Protein AF-0000000080770349 (afdb_homodimer)

Secondary structure (DSSP, 8-state):
-HHHHHHHHHHHHHHHHHHHHHHHHHHHTTTHHHHHHHHHHHHTTGGGTTSHHHHHHHHHHHHHHHHHHHHHHHHHTTTSHHHHHHHHHHHHHHHHHHHHHHHHHHTT-PPP--/-HHHHHHHHHHHHHHHHHHHHHHHHHHTTTTHHHHHHHHHHHHTTGGGTTSHHHHHHHHHHHHHHHHHHHHHHHHHTTTSHHHHHHHHHHHHHHHHHHHHHHHHHHTT-PPP--

Sequence (228 aa):
MELELHDENERKLNNLTLAVYILQAVSLLVGVTALVGVIINYVKRDDVRGTLYESHFEWQIRTFWLALLGYVVGFATIWLVVGAFVLFAVWVWYIYRVVKGFLYFNDRKPMPARMELELHDENERKLNNLTLAVYILQAVSLLVGVTALVGVIINYVKRDDVRGTLYESHFEWQIRTFWLALLGYVVGFATIWLVVGAFVLFAVWVWYIYRVVKGFLYFNDRKPMPAR

Nearest PDB structures (foldseek):
  8buy-assembly1_B  TM=4.396E-01  e=7.615E+00  Homo sapiens
  8buy-assembly1_B  TM=4.301E-01  e=6.951E+00  Homo sapiens

Radius of gyration: 21.9 Å; Cα contacts (8 Å, |Δi|>4): 221; chains: 2; bounding box: 53×67×42 Å

Structure (mmCIF, N/CA/C/O backbone):
data_AF-0000000080770349-model_v1
#
loop_
_entity.id
_entity.type
_entity.pdbx_description
1 polymer 'Transmembrane protein'
#
loop_
_atom_site.group_PDB
_atom_site.id
_atom_site.type_symbol
_atom_site.label_atom_id
_atom_site.label_alt_id
_atom_site.label_comp_id
_atom_site.label_asym_id
_atom_site.label_entity_id
_atom_site.label_seq_id
_atom_site.pdbx_PDB_ins_code
_atom_site.Cartn_x
_atom_site.Cartn_y
_atom_site.Cartn_z
_atom_site.occupancy
_atom_site.B_iso_or_equiv
_atom_site.auth_seq_id
_atom_site.auth_comp_id
_atom_site.auth_asym_id
_atom_site.auth_atom_id
_atom_site.pdbx_PDB_model_num
ATOM 1 N N . MET A 1 1 ? -29.391 30.219 9.523 1 76.88 1 MET A N 1
ATOM 2 C CA . MET A 1 1 ? -28.734 29.938 8.25 1 76.88 1 MET A CA 1
ATOM 3 C C . MET A 1 1 ? -27.219 29.938 8.414 1 76.88 1 MET A C 1
ATOM 5 O O . MET A 1 1 ? -26.531 29.031 7.941 1 76.88 1 MET A O 1
ATOM 9 N N . GLU A 1 2 ? -26.625 30.812 9.078 1 82.31 2 GLU A N 1
ATOM 10 C CA . GLU A 1 2 ? -25.188 30.891 9.344 1 82.31 2 GLU A CA 1
ATOM 11 C C . GLU A 1 2 ? -24.719 29.703 10.18 1 82.31 2 GLU A C 1
ATOM 13 O O . GLU A 1 2 ? -23.656 29.141 9.922 1 82.31 2 GLU A O 1
ATOM 18 N N . LEU A 1 3 ? -25.5 29.328 11.141 1 83 3 LEU A N 1
ATOM 19 C CA . LEU A 1 3 ? -25.172 28.203 12.008 1 83 3 LEU A CA 1
ATOM 20 C C . LEU A 1 3 ? -25.125 26.906 11.211 1 83 3 LEU A C 1
ATOM 22 O O . LEU A 1 3 ? -24.266 26.062 11.445 1 83 3 LEU A O 1
ATOM 26 N N . GLU A 1 4 ? -26.062 26.734 10.297 1 83.56 4 GLU A N 1
ATOM 27 C CA . GLU A 1 4 ? -26.109 25.531 9.461 1 83.56 4 GLU A CA 1
ATOM 28 C C . GLU A 1 4 ? -24.891 25.453 8.539 1 83.56 4 GLU A C 1
ATOM 30 O O . GLU A 1 4 ? -24.344 24.375 8.32 1 83.56 4 GLU A O 1
ATOM 35 N N . LEU A 1 5 ? -24.562 26.594 8.008 1 83.06 5 LEU A N 1
ATOM 36 C CA . LEU A 1 5 ? -23.391 26.656 7.129 1 83.06 5 LEU A CA 1
ATOM 37 C C . LEU A 1 5 ? -22.125 26.312 7.898 1 83.06 5 LEU A C 1
ATOM 39 O O . LEU A 1 5 ? -21.234 25.641 7.371 1 83.06 5 LEU A O 1
ATOM 43 N N . HIS A 1 6 ? -22.109 26.812 9.133 1 84.25 6 HIS A N 1
ATOM 44 C CA . HIS A 1 6 ? -20.938 26.531 9.961 1 84.25 6 HIS A CA 1
ATOM 45 C C . HIS A 1 6 ? -20.844 25.047 10.281 1 84.25 6 HIS A C 1
ATOM 47 O O . HIS A 1 6 ? -19.75 24.469 10.227 1 84.25 6 HIS A O 1
ATOM 53 N N . ASP A 1 7 ? -21.953 24.438 10.516 1 87.25 7 ASP A N 1
ATOM 54 C CA . ASP A 1 7 ? -21.984 23 10.836 1 87.25 7 ASP A CA 1
ATOM 55 C C . ASP A 1 7 ? -21.609 22.156 9.625 1 87.25 7 ASP A C 1
ATOM 57 O O . ASP A 1 7 ? -20.891 21.156 9.758 1 87.25 7 ASP A O 1
ATOM 61 N N . GLU A 1 8 ? -22 22.5 8.484 1 86.69 8 GLU A N 1
ATOM 62 C CA . GLU A 1 8 ? -21.656 21.766 7.262 1 86.69 8 GLU A CA 1
ATOM 63 C C . GLU A 1 8 ? -20.172 21.859 6.953 1 86.69 8 GLU A C 1
ATOM 65 O O . GLU A 1 8 ? -19.562 20.875 6.523 1 86.69 8 GLU A O 1
ATOM 70 N N . ASN A 1 9 ? -19.672 23.078 7.121 1 88.56 9 ASN A N 1
ATOM 71 C CA . ASN A 1 9 ? -18.234 23.266 6.891 1 88.56 9 ASN A CA 1
ATOM 72 C C . ASN A 1 9 ? -17.406 22.422 7.848 1 88.56 9 ASN A C 1
ATOM 74 O O . ASN A 1 9 ? -16.406 21.828 7.449 1 88.56 9 ASN A O 1
ATOM 78 N N . GLU A 1 10 ? -17.812 22.453 9.094 1 89.12 10 GLU A N 1
ATOM 79 C CA . GLU A 1 10 ? -17.094 21.656 10.086 1 89.12 10 GLU A CA 1
ATOM 80 C C . GLU A 1 10 ? -17.141 20.172 9.727 1 89.12 10 GLU A C 1
ATOM 82 O O . GLU A 1 10 ? -16.141 19.469 9.891 1 89.12 10 GLU A O 1
ATOM 87 N N . ARG A 1 11 ? -18.203 19.703 9.281 1 89.88 11 ARG A N 1
ATOM 88 C CA . ARG A 1 11 ? -18.328 18.297 8.875 1 89.88 11 ARG A CA 1
ATOM 89 C C . ARG A 1 11 ? -17.422 17.984 7.703 1 89.88 11 ARG A C 1
ATOM 91 O O . ARG A 1 11 ? -16.797 16.922 7.664 1 89.88 11 ARG A O 1
ATOM 98 N N . LYS A 1 12 ? -17.344 18.828 6.863 1 90.75 12 LYS A N 1
ATOM 99 C CA . LYS A 1 12 ? -16.484 18.656 5.688 1 90.75 12 LYS A CA 1
ATOM 100 C C . LYS A 1 12 ? -15.023 18.578 6.086 1 90.75 12 LYS A C 1
ATOM 102 O O . LYS A 1 12 ? -14.289 17.719 5.598 1 90.75 12 LYS A O 1
ATOM 107 N N . LEU A 1 13 ? -14.656 19.469 6.926 1 92.5 13 LEU A N 1
ATOM 108 C CA . LEU A 1 13 ? -13.266 19.484 7.371 1 92.5 13 LEU A CA 1
ATOM 109 C C . LEU A 1 13 ? -12.945 18.234 8.18 1 92.5 13 LEU A C 1
ATOM 111 O O . LEU A 1 13 ? -11.844 17.688 8.07 1 92.5 13 LEU A O 1
ATOM 115 N N . ASN A 1 14 ? -13.93 17.812 8.969 1 93.75 14 ASN A N 1
ATOM 116 C CA . ASN A 1 14 ? -13.789 16.562 9.703 1 93.75 14 ASN A CA 1
ATOM 117 C C . ASN A 1 14 ? -13.594 15.367 8.766 1 93.75 14 ASN A C 1
ATOM 119 O O . ASN A 1 14 ? -12.695 14.555 8.969 1 93.75 14 ASN A O 1
ATOM 123 N N . ASN A 1 15 ? -14.367 15.305 7.762 1 90.56 15 ASN A N 1
ATOM 124 C CA . ASN A 1 15 ? -14.312 14.203 6.809 1 90.56 15 ASN A CA 1
ATOM 125 C C . ASN A 1 15 ? -12.992 14.203 6.031 1 90.56 15 ASN A C 1
ATOM 127 O O . ASN A 1 15 ? -12.438 13.141 5.746 1 90.56 15 ASN A O 1
ATOM 131 N N . LEU A 1 16 ? -12.508 15.375 5.703 1 91.56 16 LEU A N 1
ATOM 132 C CA . LEU A 1 16 ? -11.242 15.477 4.988 1 91.56 16 LEU A CA 1
ATOM 133 C C . LEU A 1 16 ? -10.086 14.992 5.855 1 91.56 16 LEU A C 1
ATOM 135 O O . LEU A 1 16 ? -9.227 14.234 5.391 1 91.56 16 LEU A O 1
ATOM 139 N N . THR A 1 17 ? -10.07 15.406 7.055 1 94.81 17 THR A N 1
ATOM 140 C CA . THR A 1 17 ? -9.008 15.023 7.977 1 94.81 17 THR A CA 1
ATOM 141 C C . THR A 1 17 ? -9.016 13.516 8.211 1 94.81 17 THR A C 1
ATOM 143 O O . THR A 1 17 ? -7.969 12.867 8.164 1 94.81 17 THR A O 1
ATOM 146 N N . LEU A 1 18 ? -10.203 12.961 8.406 1 93.75 18 LEU A N 1
ATOM 147 C CA . LEU A 1 18 ? -10.359 11.516 8.578 1 93.75 18 LEU A CA 1
ATOM 148 C C . LEU A 1 18 ? -9.891 10.766 7.328 1 93.75 18 LEU A C 1
ATOM 150 O O . LEU A 1 18 ? -9.195 9.758 7.43 1 93.75 18 LEU A O 1
ATOM 154 N N . ALA A 1 19 ? -10.344 11.258 6.203 1 93 19 ALA A N 1
ATOM 155 C CA . ALA A 1 19 ? -9.969 10.617 4.941 1 93 19 ALA A CA 1
ATOM 156 C C . ALA A 1 19 ? -8.453 10.516 4.809 1 93 19 ALA A C 1
ATOM 158 O O . ALA A 1 19 ? -7.926 9.477 4.398 1 93 19 ALA A O 1
ATOM 159 N N . VAL A 1 20 ? -7.758 11.57 5.176 1 94.5 20 VAL A N 1
ATOM 160 C CA . VAL A 1 20 ? -6.301 11.57 5.059 1 94.5 20 VAL A CA 1
ATOM 161 C C . VAL A 1 20 ? -5.699 10.555 6.023 1 94.5 20 VAL A C 1
ATOM 163 O O . VAL A 1 20 ? -4.777 9.82 5.668 1 94.5 20 VAL A O 1
ATOM 166 N N . TYR A 1 21 ? -6.203 10.477 7.238 1 95.06 21 TYR A N 1
ATOM 167 C CA . TYR A 1 21 ? -5.715 9.469 8.172 1 95.06 21 TYR A CA 1
ATOM 168 C C . TYR A 1 21 ? -5.949 8.062 7.633 1 95.06 21 TYR A C 1
ATOM 170 O O . TYR A 1 21 ? -5.094 7.188 7.777 1 95.06 21 TYR A O 1
ATOM 178 N N . ILE A 1 22 ? -7.07 7.793 7.039 1 90.5 22 ILE A N 1
ATOM 179 C CA . ILE A 1 22 ? -7.379 6.492 6.457 1 90.5 22 ILE A CA 1
ATOM 180 C C . ILE A 1 22 ? -6.414 6.195 5.312 1 90.5 22 ILE A C 1
ATOM 182 O O . ILE A 1 22 ? -5.863 5.094 5.227 1 90.5 22 ILE A O 1
ATOM 186 N N . LEU A 1 23 ? -6.27 7.184 4.434 1 88.75 23 LEU A N 1
ATOM 187 C CA . LEU A 1 23 ? -5.34 7.023 3.322 1 88.75 23 LEU A CA 1
ATOM 188 C C . LEU A 1 23 ? -3.939 6.703 3.828 1 88.75 23 LEU A C 1
ATOM 190 O O . LEU A 1 23 ? -3.248 5.855 3.258 1 88.75 23 LEU A O 1
ATOM 194 N N . GLN A 1 24 ? -3.451 7.348 4.844 1 92.44 24 GLN A N 1
ATOM 195 C CA . GLN A 1 24 ? -2.148 7.082 5.445 1 92.44 24 GLN A CA 1
ATOM 196 C C . GLN A 1 24 ? -2.107 5.695 6.086 1 92.44 24 GLN A C 1
ATOM 198 O O . GLN A 1 24 ? -1.109 4.98 5.969 1 92.44 24 GLN A O 1
ATOM 203 N N . ALA A 1 25 ? -3.15 5.281 6.758 1 87.12 25 ALA A N 1
ATOM 204 C CA . ALA A 1 25 ? -3.23 3.957 7.375 1 87.12 25 ALA A CA 1
ATOM 205 C C . ALA A 1 25 ? -3.182 2.857 6.32 1 87.12 25 ALA A C 1
ATOM 207 O O . ALA A 1 25 ? -2.475 1.86 6.484 1 87.12 25 ALA A O 1
ATOM 208 N N . VAL A 1 26 ? -3.922 3.049 5.297 1 84.44 26 VAL A N 1
ATOM 209 C CA . VAL A 1 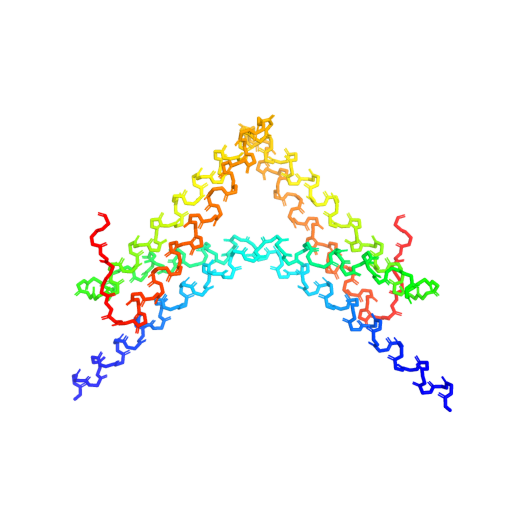26 ? -3.957 2.092 4.195 1 84.44 26 VAL A CA 1
ATOM 210 C C . VAL A 1 26 ? -2.562 1.956 3.586 1 84.44 26 VAL A C 1
ATOM 212 O O . VAL A 1 26 ? -2.16 0.863 3.182 1 84.44 26 VAL A O 1
ATOM 215 N N . SER A 1 27 ? -1.807 3.033 3.484 1 84.56 27 SER A N 1
ATOM 216 C CA . SER A 1 27 ? -0.467 3.025 2.904 1 84.56 27 SER A CA 1
ATOM 217 C C . SER A 1 27 ? 0.473 2.125 3.697 1 84.56 27 SER A C 1
ATOM 219 O O . SER A 1 27 ? 1.492 1.67 3.176 1 84.56 27 SER A O 1
ATOM 221 N N . LEU A 1 28 ? 0.17 1.844 5.027 1 78.62 28 LEU A N 1
ATOM 222 C CA . LEU A 1 28 ? 0.958 0.971 5.891 1 78.62 28 LEU A CA 1
ATOM 223 C C . LEU A 1 28 ? 0.832 -0.484 5.453 1 78.62 28 LEU A C 1
ATOM 225 O O . LEU A 1 28 ? 1.733 -1.29 5.695 1 78.62 28 LEU A O 1
ATOM 229 N N . LEU A 1 29 ? -0.24 -0.839 4.926 1 72.62 29 LEU A N 1
ATOM 230 C CA . LEU A 1 29 ? -0.521 -2.213 4.527 1 72.62 29 LEU A CA 1
ATOM 231 C C . LEU A 1 29 ? 0.218 -2.568 3.242 1 72.62 29 LEU A C 1
ATOM 233 O O . LEU A 1 29 ? 0.328 -3.746 2.889 1 72.62 29 LEU A O 1
ATOM 237 N N . VAL A 1 30 ? 0.863 -1.562 2.744 1 59.06 30 VAL A N 1
ATOM 238 C CA . VAL A 1 30 ? 1.502 -1.712 1.441 1 59.06 30 VAL A CA 1
ATOM 239 C C . VAL A 1 30 ? 2.656 -2.707 1.542 1 59.06 30 VAL A C 1
ATOM 241 O O . VAL A 1 30 ? 3.482 -2.619 2.453 1 59.06 30 VAL A O 1
ATOM 244 N N . GLY A 1 31 ? 2.836 -3.523 0.828 1 69.69 31 GLY A N 1
ATOM 245 C CA . GLY A 1 31 ? 3.762 -4.645 0.78 1 69.69 31 GLY A CA 1
ATOM 246 C C . GLY A 1 31 ? 3.279 -5.852 1.561 1 69.69 31 GLY A C 1
ATOM 247 O O . GLY A 1 31 ? 3.492 -6.992 1.144 1 69.69 31 GLY A O 1
ATOM 248 N N . VAL A 1 32 ? 2.537 -5.426 2.496 1 76.06 32 VAL A N 1
ATOM 249 C CA . VAL A 1 32 ? 2.074 -6.5 3.365 1 76.06 32 VAL A CA 1
ATOM 250 C C . VAL A 1 32 ? 1.037 -7.348 2.631 1 76.06 32 VAL A C 1
ATOM 252 O O . VAL A 1 32 ? 1.044 -8.578 2.734 1 76.06 32 VAL A O 1
ATOM 255 N N . THR A 1 33 ? 0.272 -6.641 1.838 1 85.06 33 THR A N 1
ATOM 256 C CA . THR A 1 33 ? -0.773 -7.387 1.145 1 85.06 33 THR A CA 1
ATOM 257 C C . THR A 1 33 ? -0.167 -8.359 0.139 1 85.06 33 THR A C 1
ATOM 259 O O . THR A 1 33 ? -0.629 -9.5 0.012 1 85.06 33 THR A O 1
ATOM 262 N N . ALA A 1 34 ? 0.779 -7.91 -0.58 1 87.62 34 ALA A N 1
ATOM 263 C CA . ALA A 1 34 ? 1.448 -8.805 -1.521 1 87.62 34 ALA A CA 1
ATOM 264 C C . ALA A 1 34 ? 2.113 -9.969 -0.791 1 87.62 34 ALA A C 1
ATOM 266 O O . ALA A 1 34 ? 2.141 -11.094 -1.299 1 87.62 34 ALA A O 1
ATOM 267 N N . LEU A 1 35 ? 2.646 -9.734 0.313 1 88.12 35 LEU A N 1
ATOM 268 C CA . LEU A 1 35 ? 3.25 -10.773 1.134 1 88.12 35 LEU A CA 1
ATOM 269 C C . LEU A 1 35 ? 2.205 -11.797 1.564 1 88.12 35 LEU A C 1
ATOM 271 O O . LEU A 1 35 ? 2.439 -13.008 1.473 1 88.12 35 LEU A O 1
ATOM 275 N N . VAL A 1 36 ? 1.119 -11.32 2.012 1 89 36 VAL A N 1
ATOM 276 C CA . VAL A 1 36 ? 0.028 -12.211 2.395 1 89 36 VAL A CA 1
ATOM 277 C C . VAL A 1 36 ? -0.389 -13.062 1.196 1 89 36 VAL A C 1
ATOM 279 O O . VAL A 1 36 ? -0.59 -14.266 1.325 1 89 36 VAL A O 1
ATOM 282 N N . GLY A 1 37 ? -0.5 -12.414 0.047 1 93 37 GLY A N 1
ATOM 283 C CA . GLY A 1 37 ? -0.851 -13.133 -1.169 1 93 37 GLY A CA 1
ATOM 284 C C . GLY A 1 37 ? 0.098 -14.273 -1.484 1 93 37 GLY A C 1
ATOM 285 O O . GLY A 1 37 ? -0.337 -15.398 -1.708 1 93 37 GLY A O 1
ATOM 286 N N . VAL A 1 38 ? 1.359 -14 -1.407 1 95.06 38 VAL A N 1
ATOM 287 C CA . VAL A 1 38 ? 2.328 -15.023 -1.768 1 95.06 38 VAL A CA 1
ATOM 288 C C . VAL A 1 38 ? 2.342 -16.125 -0.701 1 95.06 38 VAL A C 1
ATOM 290 O O . VAL A 1 38 ? 2.578 -17.297 -1.007 1 95.06 38 VAL A O 1
ATOM 293 N N . ILE A 1 39 ? 2.111 -15.828 0.509 1 94.19 39 ILE A N 1
ATOM 294 C CA . ILE A 1 39 ? 1.993 -16.828 1.567 1 94.19 39 ILE A CA 1
ATOM 295 C C . ILE A 1 39 ? 0.831 -17.766 1.261 1 94.19 39 ILE A C 1
ATOM 297 O O . ILE A 1 39 ? 0.962 -18.984 1.387 1 94.19 39 ILE A O 1
ATOM 301 N N . ILE A 1 40 ? -0.267 -17.219 0.846 1 93.94 40 ILE A N 1
ATOM 302 C CA . ILE A 1 40 ? -1.417 -18.031 0.457 1 93.94 40 ILE A CA 1
ATOM 303 C C . ILE A 1 40 ? -1.024 -18.969 -0.678 1 93.94 40 ILE A C 1
ATOM 305 O O . ILE A 1 40 ? -1.364 -20.156 -0.655 1 93.94 40 ILE A O 1
ATOM 309 N N . ASN A 1 41 ? -0.308 -18.375 -1.646 1 97.62 41 ASN A N 1
ATOM 310 C CA . ASN A 1 41 ? 0.146 -19.219 -2.754 1 97.62 41 ASN A CA 1
ATOM 311 C C . ASN A 1 41 ? 0.931 -20.422 -2.26 1 97.62 41 ASN A C 1
ATOM 313 O O . ASN A 1 41 ? 0.7 -21.547 -2.713 1 97.62 41 ASN A O 1
ATOM 317 N N . TYR A 1 42 ? 1.82 -20.219 -1.357 1 96.88 42 TYR A N 1
ATOM 318 C CA . TYR A 1 42 ? 2.678 -21.297 -0.889 1 96.88 42 TYR A CA 1
ATOM 319 C C . TYR A 1 42 ? 1.894 -22.281 -0.026 1 96.88 42 TYR A C 1
ATOM 321 O O . TYR A 1 42 ? 2.051 -23.5 -0.158 1 96.88 42 TYR A O 1
ATOM 329 N N . VAL A 1 43 ? 1.073 -21.844 0.823 1 95.5 43 VAL A N 1
ATOM 330 C CA . VAL A 1 43 ? 0.326 -22.672 1.763 1 95.5 43 VAL A CA 1
ATOM 331 C C . VAL A 1 43 ? -0.66 -23.562 1.002 1 95.5 43 VAL A C 1
ATOM 333 O O . VAL A 1 43 ? -0.867 -24.719 1.361 1 95.5 43 VAL A O 1
ATOM 336 N N . LYS A 1 44 ? -1.227 -23.031 -0.043 1 96.25 44 LYS A N 1
ATOM 337 C CA . LYS A 1 44 ? -2.279 -23.75 -0.754 1 96.25 44 LYS A CA 1
ATOM 338 C C . LYS A 1 44 ? -1.765 -24.312 -2.074 1 96.25 44 LYS A C 1
ATOM 340 O O . LYS A 1 44 ? -2.553 -24.688 -2.945 1 96.25 44 LYS A O 1
ATOM 345 N N . ARG A 1 45 ? -0.498 -24.375 -2.252 1 96.31 45 ARG A N 1
ATOM 346 C CA . ARG A 1 45 ? 0.122 -24.781 -3.508 1 96.31 45 ARG A CA 1
ATOM 347 C C . ARG A 1 45 ? -0.295 -26.203 -3.891 1 96.31 45 ARG A C 1
ATOM 349 O O . ARG A 1 45 ? -0.549 -26.484 -5.066 1 96.31 45 ARG A O 1
ATOM 356 N N . ASP A 1 46 ? -0.419 -27.062 -2.973 1 96.31 46 ASP A N 1
ATOM 357 C CA . ASP A 1 46 ? -0.752 -28.469 -3.25 1 96.31 46 ASP A CA 1
ATOM 358 C C . ASP A 1 46 ? -2.213 -28.609 -3.672 1 96.31 46 ASP A C 1
ATOM 360 O O . ASP A 1 46 ? -2.557 -29.5 -4.445 1 96.31 46 ASP A O 1
ATOM 364 N N . ASP A 1 47 ? -3.039 -27.797 -3.166 1 94.88 47 ASP A N 1
ATOM 365 C CA . ASP A 1 47 ? -4.469 -27.844 -3.453 1 94.88 47 ASP A CA 1
ATOM 366 C C . ASP A 1 47 ? -4.746 -27.531 -4.922 1 94.88 47 ASP A C 1
ATOM 368 O O . ASP A 1 47 ? -5.766 -27.953 -5.469 1 94.88 47 ASP A O 1
ATOM 372 N N . VAL A 1 48 ? -3.84 -26.891 -5.527 1 95.62 48 VAL A N 1
ATOM 373 C CA . VAL A 1 48 ? -4.148 -26.422 -6.879 1 95.62 48 VAL A CA 1
ATOM 374 C C . VAL A 1 48 ? -3.43 -27.312 -7.898 1 95.62 48 VAL A C 1
ATOM 376 O O . VAL A 1 48 ? -3.58 -27.109 -9.109 1 95.62 48 VAL A O 1
ATOM 379 N N . ARG A 1 49 ? -2.641 -28.188 -7.48 1 96 49 ARG A N 1
ATOM 380 C CA . ARG A 1 49 ? -1.878 -29.031 -8.398 1 96 49 ARG A CA 1
ATOM 381 C C . ARG A 1 49 ? -2.801 -29.734 -9.383 1 96 49 ARG A C 1
ATOM 383 O O . ARG A 1 49 ? -3.812 -30.328 -8.984 1 96 49 ARG A O 1
ATOM 390 N N . GLY A 1 50 ? -2.4 -29.625 -10.641 1 94.56 50 GLY A N 1
ATOM 391 C CA . GLY A 1 50 ? -3.16 -30.312 -11.672 1 94.56 50 GLY A CA 1
ATOM 392 C C . GLY A 1 50 ? -4.363 -29.516 -12.156 1 94.56 50 GLY A C 1
ATOM 393 O O . GLY A 1 50 ? -5.094 -29.969 -13.039 1 94.56 50 GLY A O 1
ATOM 394 N N . THR A 1 51 ? -4.715 -28.438 -11.578 1 94.31 51 THR A N 1
ATOM 395 C CA . THR A 1 51 ? -5.828 -27.578 -11.984 1 94.31 51 THR A CA 1
ATOM 396 C C . THR A 1 51 ? -5.324 -26.391 -12.781 1 94.31 51 THR A C 1
ATOM 398 O O . THR A 1 51 ? -4.113 -26.188 -12.914 1 94.31 51 THR A O 1
ATOM 401 N N . LEU A 1 52 ? -6.266 -25.719 -13.328 1 93.81 52 LEU A N 1
ATOM 402 C CA . LEU A 1 52 ? -5.883 -24.516 -14.07 1 93.81 52 LEU A CA 1
ATOM 403 C C . LEU A 1 52 ? -5.285 -23.469 -13.133 1 93.81 52 LEU A C 1
ATOM 405 O O . LEU A 1 52 ? -4.488 -22.625 -13.562 1 93.81 52 LEU A O 1
ATOM 409 N N . TYR A 1 53 ? -5.648 -23.547 -11.875 1 96.44 53 TYR A N 1
ATOM 410 C CA . TYR A 1 53 ? -5.207 -22.547 -10.914 1 96.44 53 TYR A CA 1
ATOM 411 C C . TYR A 1 53 ? -3.723 -22.703 -10.609 1 96.44 53 TYR A C 1
ATOM 413 O O . TYR A 1 53 ? -3.078 -21.766 -10.125 1 96.44 53 TYR A O 1
ATOM 42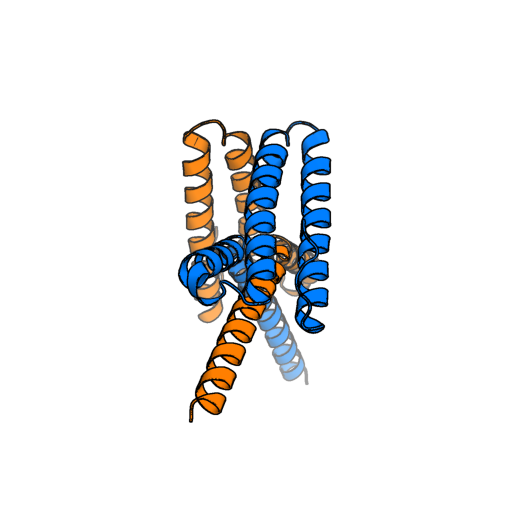1 N N . GLU A 1 54 ? -3.178 -23.844 -10.875 1 96.94 54 GLU A N 1
ATOM 422 C CA . GLU A 1 54 ? -1.759 -24.094 -10.641 1 96.94 54 GLU A CA 1
ATOM 423 C C . GLU A 1 54 ? -0.892 -23.109 -11.422 1 96.94 54 GLU A C 1
ATOM 425 O O . GLU A 1 54 ? 0.05 -22.531 -10.867 1 96.94 54 GLU A O 1
ATOM 430 N N . SER A 1 55 ? -1.256 -22.891 -12.672 1 97.19 55 SER A N 1
ATOM 431 C CA . SER A 1 55 ? -0.489 -21.953 -13.5 1 97.19 55 SER A CA 1
ATOM 432 C C . SER A 1 55 ? -0.629 -20.531 -12.992 1 97.19 55 SER A C 1
ATOM 434 O O . SER A 1 55 ? 0.297 -19.719 -13.125 1 97.19 55 SER A O 1
ATOM 436 N N . HIS A 1 56 ? -1.821 -20.219 -12.477 1 97.38 56 HIS A N 1
ATOM 437 C CA . HIS A 1 56 ? -2.021 -18.875 -11.922 1 97.38 56 HIS A CA 1
ATOM 438 C C . HIS A 1 56 ? -1.208 -18.688 -10.648 1 97.38 56 HIS A C 1
ATOM 440 O O . HIS A 1 56 ? -0.612 -17.625 -10.445 1 97.38 56 HIS A O 1
ATOM 446 N N . PHE A 1 57 ? -1.143 -19.641 -9.805 1 97.56 57 PHE A N 1
ATOM 447 C CA . PHE A 1 57 ? -0.321 -19.547 -8.602 1 97.56 57 PHE A CA 1
ATOM 448 C C . PHE A 1 57 ? 1.144 -19.328 -8.961 1 97.56 57 PHE A C 1
ATOM 450 O O . PHE A 1 57 ? 1.817 -18.5 -8.352 1 97.56 57 PHE A O 1
ATOM 457 N N . GLU A 1 58 ? 1.655 -20.031 -9.914 1 97.62 58 GLU A N 1
ATOM 458 C CA . GLU A 1 58 ? 3.037 -19.859 -10.352 1 97.62 58 GLU A CA 1
ATOM 459 C C . GLU A 1 58 ? 3.279 -18.453 -10.891 1 97.62 58 GLU A C 1
ATOM 461 O O . GLU A 1 58 ? 4.312 -17.844 -10.602 1 97.62 58 GLU A O 1
ATOM 466 N N . TRP A 1 59 ? 2.359 -18.047 -11.719 1 97.62 59 TRP A N 1
ATOM 467 C CA . TRP A 1 59 ? 2.42 -16.688 -12.258 1 97.62 59 TRP A CA 1
ATOM 468 C C . TRP A 1 59 ? 2.482 -15.664 -11.133 1 97.62 59 TRP A C 1
ATOM 470 O O . TRP A 1 59 ? 3.33 -14.766 -11.148 1 97.62 59 TRP A O 1
ATOM 480 N N . GLN A 1 60 ? 1.613 -15.797 -10.172 1 97 60 GLN A N 1
ATOM 481 C CA . GLN A 1 60 ? 1.536 -14.891 -9.031 1 97 60 GLN A CA 1
ATOM 482 C C . GLN A 1 60 ? 2.822 -14.922 -8.211 1 97 60 GLN A C 1
ATOM 484 O O . GLN A 1 60 ? 3.357 -13.875 -7.84 1 97 60 GLN A O 1
ATOM 489 N N . ILE A 1 61 ? 3.34 -16.109 -7.902 1 96.38 61 ILE A N 1
ATOM 490 C CA . ILE A 1 61 ? 4.555 -16.281 -7.117 1 96.38 61 ILE A CA 1
ATOM 491 C C . ILE A 1 61 ? 5.738 -15.641 -7.844 1 96.38 61 ILE A C 1
ATOM 493 O O . ILE A 1 61 ? 6.5 -14.875 -7.25 1 96.38 61 ILE A O 1
ATOM 497 N N . ARG A 1 62 ? 5.879 -15.906 -9.141 1 97.06 62 ARG A N 1
ATOM 498 C CA . ARG A 1 62 ? 6.957 -15.336 -9.945 1 97.06 62 ARG A CA 1
ATOM 499 C C . ARG A 1 62 ? 6.875 -13.812 -9.977 1 97.06 62 ARG A C 1
ATOM 501 O O . ARG A 1 62 ? 7.895 -13.133 -9.891 1 97.06 62 ARG A O 1
ATOM 508 N N . THR A 1 63 ? 5.66 -13.344 -10.141 1 95.69 63 THR A N 1
ATOM 509 C CA . THR A 1 63 ? 5.449 -11.898 -10.156 1 95.69 63 THR A CA 1
ATOM 510 C C . THR A 1 63 ? 5.941 -11.266 -8.852 1 95.69 63 THR A C 1
ATOM 512 O O . THR A 1 63 ? 6.641 -10.25 -8.875 1 95.69 63 THR A O 1
ATOM 515 N N . PHE A 1 64 ? 5.613 -11.883 -7.77 1 95.12 64 PHE A N 1
ATOM 516 C CA . PHE A 1 64 ? 6 -11.359 -6.465 1 95.12 64 PHE A CA 1
ATOM 517 C C . PHE A 1 64 ? 7.52 -11.289 -6.336 1 95.12 64 PHE A C 1
ATOM 519 O O . PHE A 1 64 ? 8.07 -10.242 -6.012 1 95.12 64 PHE A O 1
ATOM 526 N N . TRP A 1 65 ? 8.266 -12.352 -6.609 1 94.38 65 TRP A N 1
ATOM 527 C CA . TRP A 1 65 ? 9.711 -12.43 -6.379 1 94.38 65 TRP A CA 1
ATOM 528 C C . TRP A 1 65 ? 10.469 -11.57 -7.379 1 94.38 65 TRP A C 1
ATOM 530 O O . TRP A 1 65 ? 11.477 -10.953 -7.031 1 94.38 65 TRP A O 1
ATOM 540 N N . LEU A 1 66 ? 10 -11.547 -8.586 1 94.31 66 LEU A N 1
ATOM 541 C CA . LEU A 1 66 ? 10.664 -10.719 -9.586 1 94.31 66 LEU A CA 1
ATOM 542 C C . LEU A 1 66 ? 10.438 -9.242 -9.312 1 94.31 66 LEU A C 1
ATOM 544 O O . LEU A 1 66 ? 11.336 -8.414 -9.516 1 94.31 66 LEU A O 1
ATOM 548 N N . ALA A 1 67 ? 9.227 -8.938 -8.914 1 91.81 67 ALA A N 1
ATOM 549 C CA . ALA A 1 67 ? 8.969 -7.559 -8.508 1 91.81 67 ALA A CA 1
ATOM 550 C C . ALA A 1 67 ? 9.844 -7.164 -7.32 1 91.81 67 ALA A C 1
ATOM 552 O O . ALA A 1 67 ? 10.406 -6.07 -7.293 1 91.81 67 ALA A O 1
ATOM 553 N N . LEU A 1 68 ? 9.914 -8.023 -6.293 1 86.94 68 LEU A N 1
ATOM 554 C CA . LEU A 1 68 ? 10.742 -7.77 -5.117 1 86.94 68 LEU A CA 1
ATOM 555 C C . LEU A 1 68 ? 12.195 -7.531 -5.512 1 86.94 68 LEU A C 1
ATOM 557 O O . LEU A 1 68 ? 12.828 -6.59 -5.031 1 86.94 68 LEU A O 1
ATOM 561 N N . LEU A 1 69 ? 12.766 -8.422 -6.332 1 88.69 69 LEU A N 1
ATOM 562 C CA . LEU A 1 69 ? 14.133 -8.266 -6.828 1 88.69 69 LEU A CA 1
ATOM 563 C C . LEU A 1 69 ? 14.297 -6.93 -7.547 1 88.69 69 LEU A C 1
ATOM 565 O O . LEU A 1 69 ? 15.281 -6.223 -7.332 1 88.69 69 LEU A O 1
ATOM 569 N N . GLY A 1 70 ? 13.352 -6.586 -8.469 1 87.44 70 GLY A N 1
ATOM 570 C CA . GLY A 1 70 ? 13.391 -5.312 -9.172 1 87.44 70 GLY A CA 1
ATOM 571 C C . GLY A 1 70 ? 13.383 -4.117 -8.234 1 87.44 7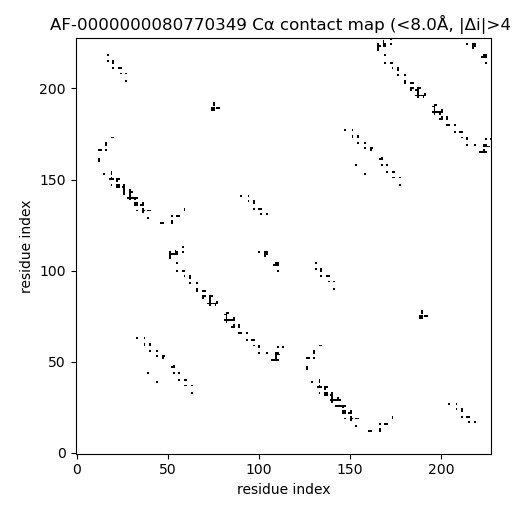0 GLY A C 1
ATOM 572 O O . GLY A 1 70 ? 14.125 -3.154 -8.445 1 87.44 70 GLY A O 1
ATOM 573 N N . TYR A 1 71 ? 12.539 -4.145 -7.199 1 82.31 71 TYR A N 1
ATOM 574 C CA . TYR A 1 71 ? 12.469 -3.047 -6.242 1 82.31 71 TYR A CA 1
ATOM 575 C C . TYR A 1 71 ? 13.773 -2.92 -5.461 1 82.31 71 TYR A C 1
ATOM 577 O O . TYR A 1 71 ? 14.242 -1.811 -5.199 1 82.31 71 TYR A O 1
ATOM 585 N N . VAL A 1 72 ? 14.352 -4.031 -5.047 1 81.12 72 VAL A N 1
ATOM 586 C CA . VAL A 1 72 ? 15.617 -4.031 -4.324 1 81.12 72 VAL A CA 1
ATOM 587 C C . VAL A 1 72 ? 16.703 -3.416 -5.191 1 81.12 72 VAL A C 1
ATOM 589 O O . VAL A 1 72 ? 17.453 -2.543 -4.734 1 81.12 72 VAL A O 1
ATOM 592 N N . VAL A 1 73 ? 16.812 -3.82 -6.453 1 81.5 73 VAL A N 1
ATOM 593 C CA . VAL A 1 73 ? 17.812 -3.303 -7.387 1 81.5 73 VAL A CA 1
ATOM 594 C C . VAL A 1 73 ? 17.547 -1.819 -7.645 1 81.5 73 VAL A C 1
ATOM 596 O O . VAL A 1 73 ? 18.484 -1.017 -7.664 1 81.5 73 VAL A O 1
ATOM 599 N N . GLY A 1 74 ? 16.297 -1.467 -7.898 1 77.38 74 GLY A N 1
ATOM 600 C CA . GLY A 1 74 ? 15.953 -0.074 -8.133 1 77.38 74 GLY A CA 1
ATOM 601 C C . GLY A 1 74 ? 16.297 0.83 -6.957 1 77.38 74 GLY A C 1
ATOM 602 O O . GLY A 1 74 ? 16.844 1.913 -7.145 1 77.38 74 GLY A O 1
ATOM 603 N N . PHE A 1 75 ? 16.016 0.383 -5.82 1 72.69 75 PHE A N 1
ATOM 604 C CA . PHE A 1 75 ? 16.312 1.18 -4.637 1 72.69 75 PHE A CA 1
ATOM 605 C C . PHE A 1 75 ? 17.812 1.285 -4.41 1 72.69 75 PHE A C 1
ATOM 607 O O . PHE A 1 75 ? 18.312 2.336 -4.004 1 72.69 75 PHE A O 1
ATOM 614 N N . ALA A 1 76 ? 18.516 0.214 -4.578 1 73.94 76 ALA A N 1
ATOM 615 C CA . ALA A 1 76 ? 19.969 0.197 -4.414 1 73.94 76 ALA A CA 1
ATOM 616 C C . ALA A 1 76 ? 20.641 1.15 -5.398 1 73.94 76 ALA A C 1
ATOM 618 O O . ALA A 1 76 ? 21.703 1.697 -5.109 1 73.94 76 ALA A O 1
ATOM 619 N N . THR A 1 77 ? 19.953 1.385 -6.5 1 73.88 77 THR A N 1
ATOM 620 C CA . THR A 1 77 ? 20.547 2.217 -7.535 1 73.88 77 THR A CA 1
ATOM 621 C C . THR A 1 77 ? 19.906 3.6 -7.562 1 73.88 77 THR A C 1
ATOM 623 O O . THR A 1 77 ? 20.016 4.324 -8.555 1 73.88 77 THR A O 1
ATOM 626 N N . ILE A 1 78 ? 19.172 4 -6.578 1 67.81 78 ILE A N 1
ATOM 627 C CA . ILE A 1 78 ? 18.359 5.219 -6.586 1 67.81 78 ILE A CA 1
ATOM 628 C C . ILE A 1 78 ? 19.266 6.441 -6.664 1 67.81 78 ILE A C 1
ATOM 630 O O . ILE A 1 78 ? 18.891 7.473 -7.223 1 67.81 78 ILE A O 1
ATOM 634 N N . TRP A 1 79 ? 20.328 6.242 -6.145 1 67.19 79 TRP A N 1
ATOM 635 C CA . TRP A 1 79 ? 21.25 7.371 -6.199 1 67.19 79 TRP A CA 1
ATOM 636 C C . TRP A 1 79 ? 21.734 7.613 -7.625 1 67.19 79 TRP A C 1
ATOM 638 O O . TRP A 1 79 ? 22.234 8.688 -7.941 1 67.19 79 TRP A O 1
ATOM 648 N N . LEU A 1 80 ? 21.438 6.59 -8.344 1 64.81 80 LEU A N 1
ATOM 649 C CA . LEU A 1 80 ? 21.734 6.746 -9.766 1 64.81 80 LEU A CA 1
ATOM 650 C C . LEU A 1 80 ? 20.469 7.055 -10.555 1 64.81 80 LEU A C 1
ATOM 652 O O . LEU A 1 80 ? 19.406 6.516 -10.266 1 64.81 80 LEU A O 1
ATOM 656 N N . VAL A 1 81 ? 20.234 8.258 -11.242 1 66.75 81 VAL A N 1
ATOM 657 C CA . VAL A 1 81 ? 19.109 8.602 -12.102 1 66.75 81 VAL A CA 1
ATOM 658 C C . VAL A 1 81 ? 18.5 7.332 -12.695 1 66.75 81 VAL A C 1
ATOM 660 O O . VAL A 1 81 ? 17.281 7.211 -12.805 1 66.75 81 VAL A O 1
ATOM 663 N N . VAL A 1 82 ? 19.312 6.309 -12.75 1 72 82 VAL A N 1
ATOM 664 C CA . VAL A 1 82 ? 18.938 5.051 -13.391 1 72 82 VAL A CA 1
ATOM 665 C C . VAL A 1 82 ? 17.969 4.281 -12.484 1 72 82 VAL A C 1
ATOM 667 O O . VAL A 1 82 ? 17.078 3.582 -12.969 1 72 82 VAL A O 1
ATOM 670 N N . GLY A 1 83 ? 18.047 4.574 -11.172 1 74 83 GLY A N 1
ATOM 671 C CA . GLY A 1 83 ? 17.219 3.875 -10.211 1 74 83 GLY A CA 1
ATOM 672 C C . GLY A 1 83 ? 15.742 4.246 -10.312 1 74 83 GLY A C 1
ATOM 673 O O . GLY A 1 83 ? 14.875 3.379 -10.227 1 74 83 GLY A O 1
ATOM 674 N N . ALA A 1 84 ? 15.484 5.457 -10.602 1 75.19 84 ALA A N 1
ATOM 675 C CA . ALA A 1 84 ? 14.102 5.906 -10.727 1 75.19 84 ALA A CA 1
ATOM 676 C C . ALA A 1 84 ? 13.43 5.281 -11.953 1 75.19 84 ALA A C 1
ATOM 678 O O . ALA A 1 84 ? 12.258 4.902 -11.898 1 75.19 84 ALA A O 1
ATOM 679 N N . PHE A 1 85 ? 14.188 5.188 -12.984 1 82.31 85 PHE A N 1
ATOM 680 C CA . PHE A 1 85 ? 13.656 4.594 -14.203 1 82.31 85 PHE A CA 1
ATOM 681 C C . PHE A 1 85 ? 13.398 3.104 -14.016 1 82.31 85 PHE A C 1
ATOM 683 O O . PHE A 1 85 ? 12.391 2.58 -14.484 1 82.31 85 PHE A O 1
ATOM 690 N N . VAL A 1 86 ? 14.289 2.449 -13.305 1 83.94 86 VAL A N 1
ATOM 691 C CA . VAL A 1 86 ? 14.148 1.021 -13.039 1 83.94 86 VAL A CA 1
ATOM 692 C C . VAL A 1 86 ? 12.906 0.78 -12.18 1 83.94 86 VAL A C 1
ATOM 694 O O . VAL A 1 86 ? 12.094 -0.098 -12.484 1 83.94 86 VAL A O 1
ATOM 697 N N . LEU A 1 87 ? 12.758 1.554 -11.219 1 82.44 87 LEU A N 1
ATOM 698 C CA . LEU A 1 87 ? 11.617 1.396 -10.328 1 82.44 87 LEU A CA 1
ATOM 699 C C . LEU A 1 87 ? 10.305 1.632 -11.07 1 82.44 87 LEU A C 1
ATOM 701 O O . LEU A 1 87 ? 9.32 0.931 -10.844 1 82.44 87 LEU A O 1
ATOM 705 N N . PHE A 1 88 ? 10.312 2.643 -11.938 1 84.31 88 PHE A N 1
ATOM 706 C CA . PHE A 1 88 ? 9.125 2.916 -12.734 1 84.31 88 PHE A CA 1
ATOM 707 C C . PHE A 1 88 ? 8.828 1.758 -13.68 1 84.31 88 PHE A C 1
ATOM 709 O O . PHE A 1 88 ? 7.676 1.348 -13.82 1 84.31 88 PHE A O 1
ATOM 716 N N . ALA A 1 89 ? 9.836 1.218 -14.289 1 90.56 89 ALA A N 1
ATOM 717 C CA . ALA A 1 89 ? 9.688 0.081 -15.195 1 90.56 89 ALA A CA 1
ATOM 718 C C . ALA A 1 89 ? 9.141 -1.14 -14.461 1 90.56 89 ALA A C 1
ATOM 720 O O . ALA A 1 89 ? 8.273 -1.847 -14.969 1 90.56 89 ALA A O 1
ATOM 721 N N . VAL A 1 90 ? 9.625 -1.409 -13.273 1 90.81 90 VAL A N 1
ATOM 722 C CA . VAL A 1 90 ? 9.156 -2.531 -12.461 1 90.81 90 VAL A CA 1
ATOM 723 C C . VAL A 1 90 ? 7.688 -2.34 -12.109 1 90.81 90 VAL A C 1
ATOM 725 O O . VAL A 1 90 ? 6.906 -3.295 -12.133 1 90.81 90 VAL A O 1
ATOM 728 N N . TRP A 1 91 ? 7.348 -1.124 -11.797 1 88.19 91 TRP A N 1
ATOM 729 C CA . TRP A 1 91 ? 5.965 -0.822 -11.438 1 88.19 91 TRP A CA 1
ATOM 730 C C . TRP A 1 91 ? 5.027 -1.1 -12.609 1 88.19 91 TRP A C 1
ATOM 732 O O . TRP A 1 91 ? 3.996 -1.753 -12.445 1 88.19 91 TRP A O 1
ATOM 742 N N . VAL A 1 92 ? 5.336 -0.636 -13.789 1 91.81 92 VAL A N 1
ATOM 743 C CA . VAL A 1 92 ? 4.531 -0.846 -14.984 1 91.81 92 VAL A CA 1
ATOM 744 C C . VAL A 1 92 ? 4.457 -2.338 -15.305 1 91.81 92 VAL A C 1
ATOM 746 O O . VAL A 1 92 ? 3.385 -2.855 -15.625 1 91.81 92 VAL A O 1
ATOM 749 N N . TRP A 1 93 ? 5.629 -2.973 -15.312 1 95 93 TRP A N 1
ATOM 750 C CA . TRP A 1 93 ? 5.699 -4.41 -15.555 1 95 93 TRP A CA 1
ATOM 751 C C . TRP A 1 93 ? 4.793 -5.168 -14.594 1 95 93 TRP A C 1
ATOM 753 O O . TRP A 1 93 ? 4.078 -6.09 -14.992 1 95 93 TRP A O 1
ATOM 763 N N . TYR A 1 94 ? 4.816 -4.781 -13.32 1 94.38 94 TYR A N 1
ATOM 764 C CA . TYR A 1 94 ? 3.986 -5.398 -12.289 1 94.38 94 TYR A CA 1
ATOM 765 C C . TYR A 1 94 ? 2.506 -5.227 -12.609 1 94.38 94 TYR A C 1
ATOM 767 O O . TYR A 1 94 ? 1.728 -6.176 -12.492 1 94.38 94 TYR A O 1
ATOM 775 N N . ILE A 1 95 ? 2.1 -4.102 -12.977 1 91.81 95 ILE A N 1
ATOM 776 C CA . ILE A 1 95 ? 0.716 -3.834 -13.352 1 91.81 95 ILE A CA 1
ATOM 777 C C . ILE A 1 95 ? 0.316 -4.73 -14.523 1 91.81 95 ILE A C 1
ATOM 779 O O . ILE A 1 95 ? -0.733 -5.379 -14.484 1 91.81 95 ILE A O 1
ATOM 783 N N . TYR A 1 96 ? 1.129 -4.766 -15.508 1 95.75 96 TYR A N 1
ATOM 784 C CA . TYR A 1 96 ? 0.89 -5.609 -16.672 1 95.75 96 TYR A CA 1
ATOM 785 C C . TYR A 1 96 ? 0.694 -7.062 -16.266 1 95.75 96 TYR A C 1
ATOM 787 O O . TYR A 1 96 ? -0.257 -7.719 -16.703 1 95.75 96 TYR A O 1
ATOM 795 N N . ARG A 1 97 ? 1.507 -7.543 -15.414 1 95.94 97 ARG A N 1
ATOM 796 C CA . ARG A 1 97 ? 1.469 -8.953 -15.047 1 95.94 97 ARG A CA 1
ATOM 797 C C . ARG A 1 97 ? 0.208 -9.281 -14.25 1 95.94 97 ARG A C 1
ATOM 799 O O . ARG A 1 97 ? -0.426 -10.312 -14.477 1 95.94 97 ARG A O 1
ATOM 806 N N . VAL A 1 98 ? -0.155 -8.391 -13.344 1 95.44 98 VAL A N 1
ATOM 807 C CA . VAL A 1 98 ? -1.345 -8.617 -12.523 1 95.44 98 VAL A CA 1
ATOM 808 C C . VAL A 1 98 ? -2.594 -8.547 -13.406 1 95.44 98 VAL A C 1
ATOM 810 O O . VAL A 1 98 ? -3.488 -9.391 -13.289 1 95.44 98 VAL A O 1
ATOM 813 N N . VAL A 1 99 ? -2.654 -7.598 -14.25 1 93.06 99 VAL A N 1
ATOM 814 C CA . VAL A 1 99 ? -3.803 -7.43 -15.133 1 93.06 99 VAL A CA 1
ATOM 815 C C . VAL A 1 99 ? -3.914 -8.633 -16.078 1 93.06 99 VAL A C 1
ATOM 817 O O . VAL A 1 99 ? -4.996 -9.203 -16.234 1 93.06 99 VAL A O 1
ATOM 820 N N . LYS A 1 100 ? -2.836 -9 -16.688 1 95.62 100 LYS A N 1
ATOM 821 C CA . LYS A 1 100 ? -2.842 -10.148 -17.578 1 95.62 100 LYS A CA 1
ATOM 822 C C . LYS A 1 100 ? -3.27 -11.414 -16.844 1 95.62 100 LYS A C 1
ATOM 824 O O . LYS A 1 100 ? -4.086 -12.195 -17.344 1 95.62 100 LYS A O 1
ATOM 829 N N . GLY A 1 101 ? -2.68 -11.633 -15.727 1 95.44 101 GLY A N 1
ATOM 830 C CA . GLY A 1 101 ? -3.066 -12.781 -14.922 1 95.44 101 GLY A CA 1
ATOM 831 C C . GLY A 1 101 ? -4.547 -12.812 -14.602 1 95.44 101 GLY A C 1
ATOM 832 O O . GLY A 1 101 ? -5.203 -13.852 -14.742 1 95.44 101 GLY A O 1
ATOM 833 N N . PHE A 1 102 ? -5.074 -11.695 -14.227 1 94.06 102 PHE A N 1
ATOM 834 C CA . PHE A 1 102 ? -6.488 -11.602 -13.883 1 94.06 102 PHE A CA 1
ATOM 835 C C . PHE A 1 102 ? -7.359 -11.8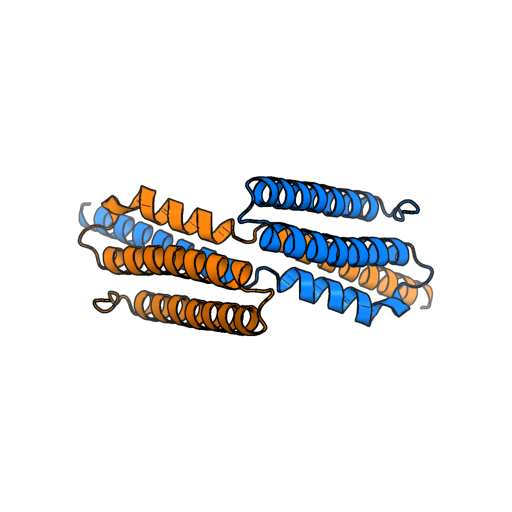59 -15.102 1 94.06 102 PHE A C 1
ATOM 837 O O . PHE A 1 102 ? -8.398 -12.516 -14.992 1 94.06 102 PHE A O 1
ATOM 844 N N . LEU A 1 103 ? -6.992 -11.328 -16.203 1 91.81 103 LEU A N 1
ATOM 845 C CA . LEU A 1 103 ? -7.781 -11.508 -17.406 1 91.81 103 LEU A CA 1
ATOM 846 C C . LEU A 1 103 ? -7.859 -12.977 -17.797 1 91.81 103 LEU A C 1
ATOM 848 O O . LEU A 1 103 ? -8.93 -13.477 -18.156 1 91.81 103 LEU A O 1
ATOM 852 N N . TYR A 1 104 ? -6.766 -13.672 -17.797 1 94.69 104 TYR A N 1
ATOM 853 C CA . TYR A 1 104 ? -6.773 -15.102 -18.078 1 94.69 104 TYR A CA 1
ATOM 854 C C . TYR A 1 104 ? -7.602 -15.859 -17.047 1 94.69 104 TYR A C 1
ATOM 856 O O . TYR A 1 104 ? -8.344 -16.781 -17.391 1 94.69 104 TYR A O 1
ATOM 864 N N . PHE A 1 105 ? -7.492 -15.492 -15.781 1 95 105 PHE A N 1
ATOM 865 C CA . PHE A 1 105 ? -8.281 -16.078 -14.703 1 95 105 PHE A CA 1
ATOM 866 C C . PHE A 1 105 ? -9.766 -15.891 -14.953 1 95 105 PHE A C 1
ATOM 868 O O . PHE A 1 105 ? -10.555 -16.828 -14.836 1 95 105 PHE A O 1
ATOM 875 N N . ASN A 1 106 ? -10.117 -14.68 -15.266 1 91.75 106 ASN A N 1
ATOM 876 C CA . ASN A 1 106 ? -11.516 -14.352 -15.523 1 91.75 106 ASN A CA 1
ATOM 877 C C . ASN A 1 106 ? -12.086 -15.164 -16.688 1 91.75 106 ASN A C 1
ATOM 879 O O . ASN A 1 106 ? -13.266 -15.5 -16.688 1 91.75 106 ASN A O 1
ATOM 883 N N . ASP A 1 107 ? -11.219 -15.5 -17.625 1 92.44 107 ASP A N 1
ATOM 884 C CA . ASP A 1 107 ? -11.617 -16.297 -18.781 1 92.44 107 ASP A CA 1
ATOM 885 C C . ASP A 1 107 ? -11.547 -17.781 -18.469 1 92.44 107 ASP A C 1
ATOM 887 O O . ASP A 1 107 ? -11.812 -18.625 -19.344 1 92.44 107 ASP A O 1
ATOM 891 N N . ARG A 1 108 ? -11.164 -18.156 -17.281 1 94.88 108 ARG A N 1
ATOM 892 C CA . ARG A 1 108 ? -11.031 -19.531 -16.844 1 94.88 108 ARG A CA 1
ATOM 893 C C . ARG A 1 108 ? -10.031 -20.281 -17.719 1 94.88 108 ARG A C 1
ATOM 895 O O . ARG A 1 108 ? -10.297 -21.406 -18.156 1 94.88 108 ARG A O 1
ATOM 902 N N . LYS A 1 109 ? -8.93 -19.5 -18.016 1 95.81 109 LYS A N 1
ATOM 903 C CA . LYS A 1 109 ? -7.828 -20.062 -18.797 1 95.81 109 LYS A CA 1
ATOM 904 C C . LYS A 1 109 ? -6.559 -20.156 -17.953 1 95.81 109 LYS A C 1
ATOM 906 O O . LYS A 1 109 ? -6.27 -19.266 -17.156 1 95.81 109 LYS A O 1
ATOM 911 N N . PRO A 1 110 ? -5.852 -21.266 -18.234 1 95.69 110 PRO A N 1
ATOM 912 C CA . PRO A 1 110 ? -4.539 -21.297 -17.594 1 95.69 110 PRO A CA 1
ATOM 913 C C . PRO A 1 110 ? -3.578 -20.25 -18.141 1 95.69 110 PRO A C 1
ATOM 915 O O . PRO A 1 110 ? -3.799 -19.734 -19.234 1 95.69 110 PRO A O 1
ATOM 918 N N . MET A 1 111 ? -2.658 -19.891 -17.281 1 95.75 111 MET A N 1
ATOM 919 C CA . MET A 1 111 ? -1.642 -18.969 -17.766 1 95.75 111 MET A CA 1
ATOM 920 C C . MET A 1 111 ? -0.788 -19.625 -18.844 1 95.75 111 MET A C 1
ATOM 922 O O . MET A 1 111 ? -0.5 -20.812 -18.781 1 95.75 111 MET A O 1
ATOM 926 N N . PRO A 1 112 ? -0.474 -18.781 -19.859 1 85.56 112 PRO A N 1
ATOM 927 C CA . PRO A 1 112 ? 0.383 -19.328 -20.906 1 85.56 112 PRO A CA 1
ATOM 928 C C . PRO A 1 112 ? 1.798 -19.625 -20.422 1 85.56 112 PRO A C 1
ATOM 930 O O . PRO A 1 112 ? 2.26 -19.016 -19.453 1 85.56 112 PRO A O 1
ATOM 933 N N . ALA A 1 113 ? 2.252 -20.938 -20.734 1 65.06 113 ALA A N 1
ATOM 934 C CA . ALA A 1 113 ? 3.6 -21.344 -20.359 1 65.06 113 ALA A CA 1
ATOM 935 C C . ALA A 1 113 ? 4.559 -20.156 -20.359 1 65.06 113 ALA A C 1
ATOM 937 O O . ALA A 1 113 ? 4.43 -19.25 -21.172 1 65.06 113 ALA A O 1
ATOM 938 N N . ARG A 1 114 ? 4.926 -19.797 -19.188 1 49.97 114 ARG A N 1
ATOM 939 C CA . ARG A 1 114 ? 5.781 -18.625 -19.016 1 49.97 114 ARG A CA 1
ATOM 940 C C . ARG A 1 114 ? 7.07 -18.766 -19.812 1 49.97 114 ARG A C 1
ATOM 942 O O . ARG A 1 114 ? 7.504 -19.891 -20.109 1 49.97 114 ARG A O 1
ATOM 949 N N . MET B 1 1 ? -23.109 -36.688 -4.809 1 76.38 1 MET B N 1
ATOM 950 C CA . MET B 1 1 ? -22.312 -36.219 -3.678 1 76.38 1 MET B CA 1
ATOM 951 C C . MET B 1 1 ? -20.891 -35.906 -4.113 1 76.38 1 MET B C 1
ATOM 953 O O . MET B 1 1 ? -20.359 -34.844 -3.76 1 76.38 1 MET B O 1
ATOM 957 N N . GLU B 1 2 ? -20.25 -36.625 -4.91 1 82.81 2 GLU B N 1
ATOM 958 C CA . GLU B 1 2 ? -18.906 -36.375 -5.434 1 82.81 2 GLU B CA 1
ATOM 959 C C . GLU B 1 2 ? -18.859 -35.125 -6.324 1 82.81 2 GLU B C 1
ATOM 961 O O . GLU B 1 2 ? -17.922 -34.344 -6.246 1 82.81 2 GLU B O 1
ATOM 966 N N . LEU B 1 3 ? -19.891 -34.969 -7.094 1 83.38 3 LEU B N 1
ATOM 967 C CA . LEU B 1 3 ? -19.969 -33.812 -7.984 1 83.38 3 LEU B CA 1
ATOM 968 C C . LEU B 1 3 ? -20.078 -32.531 -7.188 1 83.38 3 LEU B C 1
ATOM 970 O O . LEU B 1 3 ? -19.484 -31.516 -7.555 1 83.38 3 LEU B O 1
ATOM 974 N N . GLU B 1 4 ? -20.844 -32.531 -6.109 1 83.62 4 GLU B N 1
ATOM 975 C CA . GLU B 1 4 ? -21.016 -31.375 -5.254 1 83.62 4 GLU B CA 1
ATOM 976 C C . GLU B 1 4 ? -19.688 -31 -4.574 1 83.62 4 GLU B C 1
ATOM 978 O O . GLU B 1 4 ? -19.359 -29.828 -4.441 1 83.62 4 GLU B O 1
ATOM 983 N N . LEU B 1 5 ? -19.016 -32.031 -4.141 1 83.25 5 LEU B N 1
ATOM 984 C CA . LEU B 1 5 ? -17.719 -31.797 -3.496 1 83.25 5 LEU B CA 1
ATOM 985 C C . LEU B 1 5 ? -16.719 -31.203 -4.48 1 83.25 5 LEU B C 1
ATOM 987 O O . LEU B 1 5 ? -15.922 -30.344 -4.113 1 83.25 5 LEU B O 1
ATOM 991 N N . HIS B 1 6 ? -16.828 -31.719 -5.707 1 84.38 6 HIS B N 1
ATOM 992 C CA . HIS B 1 6 ? -15.93 -31.203 -6.734 1 84.38 6 HIS B CA 1
ATOM 993 C C . HIS B 1 6 ? -16.219 -29.734 -7.039 1 84.38 6 HIS B C 1
ATOM 995 O O . HIS B 1 6 ? -15.297 -28.938 -7.184 1 84.38 6 HIS B O 1
ATOM 1001 N N . ASP B 1 7 ? -17.453 -29.391 -7.062 1 87.25 7 ASP B N 1
ATOM 1002 C CA . ASP B 1 7 ? -17.875 -28.016 -7.344 1 87.25 7 ASP B CA 1
ATOM 1003 C C . ASP B 1 7 ? -17.469 -27.078 -6.207 1 87.25 7 ASP B C 1
ATOM 1005 O O . ASP B 1 7 ? -17.031 -25.953 -6.449 1 87.25 7 ASP B O 1
ATOM 1009 N N . GLU B 1 8 ? -17.562 -27.469 -5.02 1 86.81 8 GLU B N 1
ATOM 1010 C CA . GLU B 1 8 ? -17.188 -26.656 -3.861 1 86.81 8 GLU B CA 1
ATOM 1011 C C . GLU B 1 8 ? -15.68 -26.406 -3.83 1 86.81 8 GLU B C 1
ATOM 1013 O O . GLU B 1 8 ? -15.234 -25.312 -3.502 1 86.81 8 GLU B O 1
ATOM 1018 N N . ASN B 1 9 ? -14.961 -27.484 -4.113 1 88.75 9 ASN B N 1
ATOM 1019 C CA . ASN B 1 9 ? -13.508 -27.344 -4.148 1 88.75 9 ASN B CA 1
ATOM 1020 C C . ASN B 1 9 ? -13.062 -26.375 -5.23 1 88.75 9 ASN B C 1
ATOM 1022 O O . ASN B 1 9 ? -12.164 -25.562 -5.008 1 88.75 9 ASN B O 1
ATOM 1026 N N . GLU B 1 10 ? -13.68 -26.516 -6.379 1 89.25 10 GLU B N 1
ATOM 1027 C CA . GLU B 1 10 ? -13.352 -25.609 -7.469 1 89.25 10 GLU B CA 1
ATOM 1028 C C . GLU B 1 10 ? -13.656 -24.156 -7.086 1 89.25 10 GLU B C 1
ATOM 1030 O O . GLU B 1 10 ? -12.883 -23.25 -7.41 1 89.25 10 GLU B O 1
ATOM 1035 N N . ARG B 1 11 ? -14.688 -23.922 -6.453 1 90 11 ARG B N 1
ATOM 1036 C CA . ARG B 1 11 ? -15.055 -22.578 -6.008 1 90 11 ARG B CA 1
ATOM 1037 C C . ARG B 1 11 ? -14.039 -22.031 -5.016 1 90 11 ARG B C 1
ATOM 1039 O O . ARG B 1 11 ? -13.68 -20.859 -5.074 1 90 11 ARG B O 1
ATOM 1046 N N . LYS B 1 12 ? -13.633 -22.828 -4.207 1 90.56 12 LYS B N 1
ATOM 1047 C CA . LYS B 1 12 ? -12.641 -22.438 -3.203 1 90.56 12 LYS B CA 1
ATOM 1048 C C . LYS B 1 12 ? -11.328 -22.047 -3.859 1 90.56 12 LYS B C 1
ATOM 1050 O O . LYS B 1 12 ? -10.727 -21.016 -3.498 1 90.56 12 LYS B O 1
ATOM 1055 N N . LEU B 1 13 ? -10.922 -22.859 -4.758 1 92.62 13 LEU B N 1
ATOM 1056 C CA . LEU B 1 13 ? -9.664 -22.578 -5.445 1 92.62 13 LEU B CA 1
ATOM 1057 C C . LEU B 1 13 ? -9.773 -21.312 -6.285 1 92.62 13 LEU B C 1
ATOM 1059 O O . LEU B 1 13 ? -8.828 -20.531 -6.367 1 92.62 13 LEU B O 1
ATOM 1063 N N . ASN B 1 14 ? -10.953 -21.141 -6.887 1 93.81 14 ASN B N 1
ATOM 1064 C CA . ASN B 1 14 ? -11.234 -19.906 -7.621 1 93.81 14 ASN B CA 1
ATOM 1065 C C . ASN B 1 14 ? -11.148 -18.688 -6.715 1 93.81 14 ASN B C 1
ATOM 1067 O O . ASN B 1 14 ? -10.5 -17.688 -7.062 1 93.81 14 ASN B O 1
ATOM 1071 N N . ASN B 1 15 ? -11.734 -18.766 -5.578 1 90.75 15 ASN B N 1
ATOM 1072 C CA . ASN B 1 15 ? -11.758 -17.641 -4.637 1 90.75 15 ASN B CA 1
ATOM 1073 C C . ASN B 1 15 ? -10.367 -17.328 -4.105 1 90.75 15 ASN B C 1
ATOM 1075 O O . ASN B 1 15 ? -10.016 -16.172 -3.91 1 90.75 15 ASN B O 1
ATOM 1079 N N . LEU B 1 16 ? -9.57 -18.359 -3.891 1 91.69 16 LEU B N 1
ATOM 1080 C CA . LEU B 1 16 ? -8.203 -18.156 -3.412 1 91.69 16 LEU B CA 1
ATOM 1081 C C . LEU B 1 16 ? -7.359 -17.453 -4.465 1 91.69 16 LEU B C 1
ATOM 1083 O O . LEU B 1 16 ? -6.625 -16.516 -4.152 1 91.69 16 LEU B O 1
ATOM 1087 N N . THR B 1 17 ? -7.461 -17.906 -5.652 1 95.06 17 THR B N 1
ATOM 1088 C CA . THR B 1 17 ? -6.688 -17.312 -6.742 1 95.06 17 THR B CA 1
ATOM 1089 C C . THR B 1 17 ? -7.074 -15.859 -6.953 1 95.06 17 THR B C 1
ATOM 1091 O O . THR B 1 17 ? -6.203 -14.992 -7.086 1 95.06 17 THR B O 1
ATOM 1094 N N . LEU B 1 18 ? -8.375 -15.578 -6.922 1 93.88 18 LEU B N 1
ATOM 1095 C CA . LEU B 1 18 ? -8.867 -14.211 -7.047 1 93.88 18 LEU B CA 1
ATOM 1096 C C . LEU B 1 18 ? -8.375 -13.344 -5.898 1 93.88 18 LEU B C 1
ATOM 1098 O O . LEU B 1 18 ? -7.953 -12.203 -6.109 1 93.88 18 LEU B O 1
ATOM 1102 N N . ALA B 1 19 ? -8.5 -13.867 -4.711 1 93 19 ALA B N 1
ATOM 1103 C CA . ALA B 1 19 ? -8.062 -13.133 -3.531 1 93 19 ALA B CA 1
ATOM 1104 C C . ALA B 1 19 ? -6.605 -12.688 -3.67 1 93 19 ALA B C 1
ATOM 1106 O O . ALA B 1 19 ? -6.262 -11.547 -3.348 1 93 19 ALA B O 1
ATOM 1107 N N . VAL B 1 20 ? -5.77 -13.57 -4.168 1 94.5 20 VAL B N 1
ATOM 1108 C CA . VAL B 1 20 ? -4.352 -13.25 -4.309 1 94.5 20 VAL B CA 1
ATOM 1109 C C . VAL B 1 20 ? -4.172 -12.156 -5.359 1 94.5 20 VAL B C 1
ATOM 1111 O O . VAL B 1 20 ? -3.389 -11.227 -5.164 1 94.5 20 VAL B O 1
ATOM 1114 N N . TYR B 1 21 ? -4.891 -12.227 -6.465 1 95.25 21 TYR B N 1
ATOM 1115 C CA . TYR B 1 21 ? -4.816 -11.172 -7.465 1 95.25 21 TYR B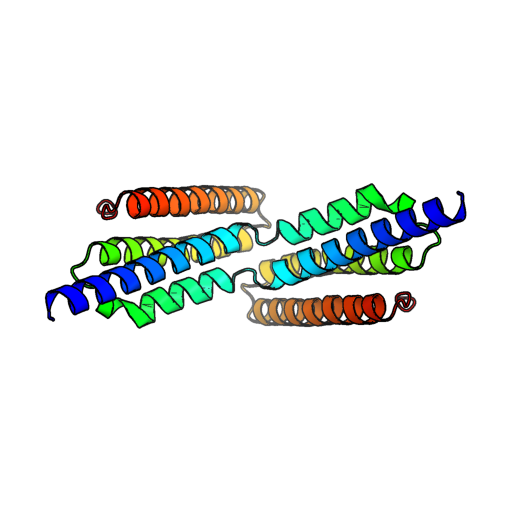 CA 1
ATOM 1116 C C . TYR B 1 21 ? -5.258 -9.836 -6.875 1 95.25 21 TYR B C 1
ATOM 1118 O O . TYR B 1 21 ? -4.66 -8.797 -7.16 1 95.25 21 TYR B O 1
ATOM 1126 N N . ILE B 1 22 ? -6.301 -9.789 -6.086 1 90.56 22 ILE B N 1
ATOM 1127 C CA . ILE B 1 22 ? -6.789 -8.57 -5.441 1 90.56 22 ILE B CA 1
ATOM 1128 C C . ILE B 1 22 ? -5.727 -8.031 -4.484 1 90.56 22 ILE B C 1
ATOM 1130 O O . ILE B 1 22 ? -5.434 -6.836 -4.484 1 90.56 22 ILE B O 1
ATOM 1134 N N . LEU B 1 23 ? -5.199 -8.945 -3.662 1 88.75 23 LEU B N 1
ATOM 1135 C CA . LEU B 1 23 ? -4.148 -8.547 -2.732 1 88.75 23 LEU B CA 1
ATOM 1136 C C . LEU B 1 23 ? -2.965 -7.934 -3.479 1 88.75 23 LEU B C 1
ATOM 1138 O O . LEU B 1 23 ? -2.395 -6.938 -3.035 1 88.75 23 LEU B O 1
ATOM 1142 N N . GLN B 1 24 ? -2.543 -8.484 -4.582 1 92.56 24 GLN B N 1
ATOM 1143 C CA . GLN B 1 24 ? -1.459 -7.957 -5.402 1 92.56 24 GLN B CA 1
ATOM 1144 C C . GLN B 1 24 ? -1.843 -6.621 -6.023 1 92.56 24 GLN B C 1
ATOM 1146 O O . GLN B 1 24 ? -1.026 -5.699 -6.078 1 92.56 24 GLN B O 1
ATOM 1151 N N . ALA B 1 25 ? -3.055 -6.461 -6.5 1 87.38 25 ALA B N 1
ATOM 1152 C CA . ALA B 1 25 ? -3.537 -5.211 -7.078 1 87.38 25 ALA B CA 1
ATOM 1153 C C . ALA B 1 25 ? -3.549 -4.094 -6.039 1 87.38 25 ALA B C 1
ATOM 1155 O O . ALA B 1 25 ? -3.121 -2.971 -6.32 1 87.38 25 ALA B O 1
ATOM 1156 N N . VAL B 1 26 ? -4.039 -4.418 -4.895 1 84.69 26 VAL B N 1
ATOM 1157 C CA . VAL B 1 26 ? -4.09 -3.461 -3.797 1 84.69 26 VAL B CA 1
ATOM 1158 C C . VAL B 1 26 ? -2.676 -3.006 -3.443 1 84.69 26 VAL B C 1
ATOM 1160 O O . VAL B 1 26 ? -2.457 -1.842 -3.1 1 84.69 26 VAL B O 1
ATOM 1163 N N . SER B 1 27 ? -1.684 -3.881 -3.5 1 85.06 27 SER B N 1
ATOM 1164 C CA . SER B 1 27 ? -0.298 -3.566 -3.164 1 85.06 27 SER B CA 1
ATOM 1165 C C . SER B 1 27 ? 0.272 -2.508 -4.102 1 85.06 27 SER B C 1
ATOM 1167 O O . SER B 1 27 ? 1.254 -1.842 -3.771 1 85.06 27 SER B O 1
ATOM 1169 N N . LEU B 1 28 ? -0.315 -2.332 -5.34 1 79.19 28 LEU B N 1
ATOM 1170 C CA . LEU B 1 28 ? 0.104 -1.332 -6.316 1 79.19 28 LEU B CA 1
ATOM 1171 C C . LEU B 1 28 ? -0.222 0.076 -5.828 1 79.19 28 LEU B C 1
ATOM 1173 O O . LEU B 1 28 ? 0.407 1.047 -6.254 1 79.19 28 LEU B O 1
ATOM 1177 N N . LEU B 1 29 ? -1.187 0.189 -5.051 1 72.88 29 LEU B N 1
ATOM 1178 C CA . LEU B 1 29 ? -1.629 1.487 -4.559 1 72.88 29 LEU B CA 1
ATOM 1179 C C . LEU B 1 29 ? -0.685 2.01 -3.479 1 72.88 29 LEU B C 1
ATOM 1181 O O . LEU B 1 29 ? -0.83 3.143 -3.016 1 72.88 29 LEU B O 1
ATOM 1185 N N . VAL B 1 30 ? 0.394 1.267 -3.307 1 60.88 30 VAL B N 1
ATOM 1186 C CA . VAL B 1 30 ? 1.378 1.583 -2.277 1 60.88 30 VAL B CA 1
ATOM 1187 C C . VAL B 1 30 ? 1.934 2.986 -2.506 1 60.88 30 VAL B C 1
ATOM 1189 O O . VAL B 1 30 ? 2.381 3.312 -3.607 1 60.88 30 VAL B O 1
ATOM 1192 N N . GLY B 1 31 ? 1.996 3.703 -1.604 1 69.62 31 GLY B N 1
ATOM 1193 C CA . GLY B 1 31 ? 2.543 5.051 -1.62 1 69.62 31 GLY B CA 1
ATOM 1194 C C . GLY B 1 31 ? 1.611 6.062 -2.258 1 69.62 31 GLY B C 1
ATOM 1195 O O . GLY B 1 31 ? 1.584 7.23 -1.855 1 69.62 31 GLY B O 1
ATOM 1196 N N . VAL B 1 32 ? 0.839 5.445 -3.1 1 76.38 32 VAL B N 1
ATOM 1197 C CA . VAL B 1 32 ? -0.021 6.359 -3.842 1 76.38 32 VAL B CA 1
ATOM 1198 C C . VAL B 1 32 ? -1.072 6.953 -2.908 1 76.38 32 VAL B C 1
ATOM 1200 O O . VAL B 1 32 ? -1.371 8.148 -2.98 1 76.38 32 VAL B O 1
ATOM 1203 N N . THR B 1 33 ? -1.495 6.113 -2.008 1 85.25 33 THR B N 1
ATOM 1204 C CA . THR B 1 33 ? -2.541 6.609 -1.119 1 85.25 33 THR B CA 1
ATOM 1205 C C . THR B 1 33 ? -1.996 7.703 -0.203 1 85.25 33 THR B C 1
ATOM 1207 O O . THR B 1 33 ? -2.67 8.703 0.045 1 85.25 33 THR B O 1
ATOM 1210 N N . ALA B 1 34 ? -0.854 7.488 0.325 1 87.81 34 ALA B N 1
ATOM 1211 C CA . ALA B 1 34 ? -0.246 8.516 1.163 1 87.81 34 ALA B CA 1
ATOM 1212 C C . ALA B 1 34 ? 0.005 9.797 0.367 1 87.81 34 ALA B C 1
ATOM 1214 O O . ALA B 1 34 ? -0.125 10.898 0.899 1 87.81 34 ALA B O 1
ATOM 1215 N N . LEU B 1 35 ? 0.374 9.672 -0.823 1 88.38 35 LEU B N 1
ATOM 1216 C CA . LEU B 1 35 ? 0.577 10.812 -1.702 1 88.38 35 LEU B CA 1
ATOM 1217 C C . LEU B 1 35 ? -0.727 11.578 -1.911 1 88.38 35 LEU B C 1
ATOM 1219 O O . LEU B 1 35 ? -0.752 12.805 -1.826 1 88.38 35 LEU B O 1
ATOM 1223 N N . VAL B 1 36 ? -1.739 10.859 -2.18 1 89.19 36 VAL B N 1
ATOM 1224 C CA . VAL B 1 36 ? -3.051 11.484 -2.334 1 89.19 36 VAL B CA 1
ATOM 1225 C C . VAL B 1 36 ? -3.422 12.227 -1.054 1 89.19 36 VAL B C 1
ATOM 1227 O O . VAL B 1 36 ? -3.906 13.359 -1.107 1 89.19 36 VAL B O 1
ATOM 1230 N N . GLY B 1 37 ? -3.186 11.586 0.067 1 92.94 37 GLY B N 1
ATOM 1231 C CA . GLY B 1 37 ? -3.463 12.211 1.348 1 92.94 37 GLY B CA 1
ATOM 1232 C C . GLY B 1 37 ? -2.75 13.539 1.526 1 92.94 37 GLY B C 1
ATOM 1233 O O . GLY B 1 37 ? -3.375 14.547 1.86 1 92.94 37 GLY B O 1
ATOM 1234 N N . VAL B 1 38 ? -1.497 13.555 1.223 1 95 38 VAL B N 1
ATOM 1235 C CA . VAL B 1 38 ? -0.732 14.773 1.442 1 95 38 VAL B CA 1
ATOM 1236 C C . VAL B 1 38 ? -1.149 15.836 0.425 1 95 38 VAL B C 1
ATOM 1238 O O . VAL B 1 38 ? -1.126 17.031 0.721 1 95 38 VAL B O 1
ATOM 1241 N N . ILE B 1 39 ? -1.523 15.5 -0.731 1 94.12 39 ILE B N 1
ATOM 1242 C CA . ILE B 1 39 ? -2.045 16.438 -1.719 1 94.12 39 ILE B CA 1
ATOM 1243 C C . ILE B 1 39 ? -3.314 17.094 -1.187 1 94.12 39 ILE B C 1
ATOM 1245 O O . ILE B 1 39 ? -3.484 18.312 -1.295 1 94.12 39 ILE B O 1
ATOM 1249 N N . ILE B 1 40 ? -4.168 16.312 -0.604 1 93.94 40 ILE B N 1
ATOM 1250 C CA . ILE B 1 40 ? -5.379 16.844 0.006 1 93.94 40 ILE B CA 1
ATOM 1251 C C . ILE B 1 40 ? -5.012 17.859 1.083 1 93.94 40 ILE B C 1
ATOM 1253 O O . ILE B 1 40 ? -5.602 18.938 1.155 1 93.94 40 ILE B O 1
ATOM 1257 N N . ASN B 1 41 ? -4.02 17.453 1.89 1 97.56 41 ASN B N 1
ATOM 1258 C CA . ASN B 1 41 ? -3.572 18.391 2.926 1 97.56 41 ASN B CA 1
ATOM 1259 C C . ASN B 1 41 ? -3.174 19.734 2.338 1 97.56 41 ASN B C 1
ATOM 1261 O O . ASN B 1 41 ? -3.557 20.781 2.863 1 97.56 41 ASN B O 1
ATOM 1265 N N . TYR B 1 42 ? -2.439 19.734 1.288 1 96.88 42 TYR B N 1
ATOM 1266 C CA . TYR B 1 42 ? -1.939 20.969 0.709 1 96.88 42 TYR B CA 1
ATOM 1267 C C . TYR B 1 42 ? -3.062 21.734 0.026 1 96.88 42 TYR B C 1
ATOM 1269 O O . TYR B 1 42 ? -3.158 22.969 0.166 1 96.88 42 TYR B O 1
ATOM 1277 N N . VAL B 1 43 ? -3.912 21.125 -0.678 1 95.5 43 VAL B N 1
ATOM 1278 C CA . VAL B 1 43 ? -4.977 21.766 -1.448 1 95.5 43 VAL B CA 1
ATOM 1279 C C . VAL B 1 43 ? -5.984 22.406 -0.5 1 95.5 43 VAL B C 1
ATOM 1281 O O . VAL B 1 43 ? -6.504 23.484 -0.782 1 95.5 43 VAL B O 1
ATOM 1284 N N . LYS B 1 44 ? -6.227 21.766 0.6 1 96.19 44 LYS B N 1
ATOM 1285 C CA . LYS B 1 44 ? -7.27 22.25 1.504 1 96.19 44 LYS B CA 1
ATOM 1286 C C . LYS B 1 44 ? -6.668 22.922 2.73 1 96.19 44 LYS B C 1
ATOM 1288 O O . LYS B 1 44 ? -7.352 23.109 3.738 1 96.19 44 LYS B O 1
ATOM 1293 N N . ARG B 1 45 ? -5.434 23.266 2.686 1 96.19 45 ARG B N 1
ATOM 1294 C CA . ARG B 1 45 ? -4.703 23.812 3.828 1 96.19 45 ARG B CA 1
ATOM 1295 C C . ARG B 1 45 ? -5.352 25.109 4.328 1 96.19 45 ARG B C 1
ATOM 1297 O O . ARG B 1 45 ? -5.449 25.328 5.535 1 96.19 45 ARG B O 1
ATOM 1304 N N . ASP B 1 46 ? -5.816 25.906 3.463 1 96.25 46 ASP B N 1
ATOM 1305 C CA . ASP B 1 46 ? -6.395 27.188 3.838 1 96.25 46 ASP B CA 1
ATOM 1306 C C . ASP B 1 46 ? -7.754 27.016 4.508 1 96.25 46 ASP B C 1
ATOM 1308 O O . ASP B 1 46 ? -8.148 27.812 5.355 1 96.25 46 ASP B O 1
ATOM 1312 N N . ASP B 1 47 ? -8.461 26.016 4.137 1 94.75 47 ASP B N 1
ATOM 1313 C CA . ASP B 1 47 ? -9.797 25.766 4.672 1 94.75 47 ASP B CA 1
ATOM 1314 C C . ASP B 1 47 ? -9.734 25.406 6.156 1 94.75 47 ASP B C 1
ATOM 1316 O O . ASP B 1 47 ? -10.711 25.578 6.883 1 94.75 47 ASP B O 1
ATOM 1320 N N . VAL B 1 48 ? -8.617 25 6.578 1 95.56 48 VAL B N 1
ATOM 1321 C CA . VAL B 1 48 ? -8.57 24.5 7.949 1 95.56 48 VAL B CA 1
ATOM 1322 C C . VAL B 1 48 ? -7.898 25.516 8.859 1 95.56 48 VAL B C 1
ATOM 1324 O O . VAL B 1 48 ? -7.789 25.312 10.07 1 95.56 48 VAL B O 1
ATOM 1327 N N . ARG B 1 49 ? -7.402 26.547 8.344 1 95.94 49 ARG B N 1
ATOM 1328 C CA . ARG B 1 49 ? -6.695 27.547 9.141 1 95.94 49 ARG B CA 1
ATOM 1329 C C . ARG B 1 49 ? -7.562 28.047 10.289 1 95.94 49 ARG B C 1
ATOM 1331 O O . ARG B 1 49 ? -8.734 28.391 10.086 1 95.94 49 ARG B O 1
ATOM 1338 N N . GLY B 1 50 ? -6.934 28.031 11.461 1 94.44 50 GLY B N 1
ATOM 1339 C CA . GLY B 1 50 ? -7.637 28.531 12.633 1 94.44 50 GLY B CA 1
ATOM 1340 C C . GLY B 1 50 ? -8.531 27.5 13.289 1 94.44 50 GLY B C 1
ATOM 1341 O O . GLY B 1 50 ? -9.172 27.781 14.305 1 94.44 50 GLY B O 1
ATOM 1342 N N . THR B 1 51 ? -8.719 26.359 12.758 1 94.31 51 THR B N 1
ATOM 1343 C CA . THR B 1 51 ? -9.516 25.281 13.32 1 94.31 51 THR B CA 1
ATOM 1344 C C . THR B 1 51 ? -8.625 24.234 13.977 1 94.31 51 THR B C 1
ATOM 1346 O O . THR B 1 51 ? -7.398 24.312 13.898 1 94.31 51 THR B O 1
ATOM 1349 N N . LEU B 1 52 ? -9.297 23.375 14.648 1 93.75 52 LEU B N 1
ATOM 1350 C CA . LEU B 1 52 ? -8.531 22.297 15.266 1 93.75 52 LEU B CA 1
ATOM 1351 C C . LEU B 1 52 ? -7.891 21.406 14.211 1 93.75 52 LEU B C 1
ATOM 1353 O O . LEU B 1 52 ? -6.863 20.766 14.469 1 93.75 52 LEU B O 1
ATOM 1357 N N . TYR B 1 53 ? -8.492 21.375 13.039 1 96.38 53 TYR B N 1
ATOM 1358 C CA . TYR B 1 53 ? -8.016 20.5 11.977 1 96.38 53 TYR B CA 1
ATOM 1359 C C . TYR B 1 53 ? -6.68 20.984 11.422 1 96.38 53 TYR B C 1
ATOM 1361 O O . TYR B 1 53 ? -5.938 20.203 10.812 1 96.38 53 TYR B O 1
ATOM 1369 N N . GLU B 1 54 ? -6.359 22.219 11.633 1 96.88 54 GLU B N 1
ATOM 1370 C CA . GLU B 1 54 ? -5.098 22.766 11.164 1 96.88 54 GLU B CA 1
ATOM 1371 C C . GLU B 1 54 ? -3.908 22.016 11.75 1 96.88 54 GLU B C 1
ATOM 1373 O O . GLU B 1 54 ? -2.971 21.672 11.031 1 96.88 54 GLU B O 1
ATOM 1378 N N . SER B 1 55 ? -3.984 21.734 13.047 1 97.19 55 SER B N 1
ATOM 1379 C CA . SER B 1 55 ? -2.898 21.016 13.703 1 97.19 55 SER B CA 1
ATOM 1380 C C . SER B 1 55 ? -2.803 19.578 13.18 1 97.19 55 SER B C 1
ATOM 1382 O O . SER B 1 55 ? -1.712 19 13.125 1 97.19 55 SER B O 1
ATOM 1384 N N . HIS B 1 56 ? -3.965 19 12.875 1 97.44 56 HIS B N 1
ATOM 1385 C CA . HIS B 1 56 ? -3.957 17.656 12.32 1 97.44 56 HIS B CA 1
ATOM 1386 C C . HIS B 1 56 ? -3.355 17.625 10.922 1 97.44 56 HIS B C 1
ATOM 1388 O O . HIS B 1 56 ? -2.586 16.734 10.586 1 97.44 56 HIS B O 1
ATOM 1394 N N . PHE B 1 57 ? -3.662 18.562 10.102 1 97.56 57 PHE B N 1
ATOM 1395 C CA . PHE B 1 57 ? -3.066 18.656 8.773 1 97.56 57 PHE B CA 1
ATOM 1396 C C . PHE B 1 57 ? -1.55 18.766 8.867 1 97.56 57 PHE B C 1
ATOM 1398 O O . PHE B 1 57 ? -0.825 18.109 8.125 1 97.56 57 PHE B O 1
ATOM 1405 N N . GLU B 1 58 ? -1.05 19.578 9.734 1 97.62 58 GLU B N 1
ATOM 1406 C CA . GLU B 1 58 ? 0.391 19.719 9.922 1 97.62 58 GLU B CA 1
ATOM 1407 C C . GLU B 1 58 ? 1.028 18.406 10.367 1 97.62 58 GLU B C 1
ATOM 1409 O O . GLU B 1 58 ? 2.104 18.047 9.891 1 97.62 58 GLU B O 1
ATOM 1414 N N . TRP B 1 59 ? 0.388 17.812 11.344 1 97.69 59 TRP B N 1
ATOM 1415 C CA . TRP B 1 59 ? 0.84 16.516 11.812 1 97.69 59 TRP B CA 1
ATOM 1416 C C . TRP B 1 59 ? 0.929 15.516 10.664 1 97.69 59 TRP B C 1
ATOM 1418 O O . TRP B 1 59 ? 1.942 14.828 10.508 1 97.69 59 TRP B O 1
ATOM 1428 N N . GLN B 1 60 ? -0.109 15.438 9.867 1 97 60 GLN B N 1
ATOM 1429 C CA . GLN B 1 60 ? -0.182 14.523 8.734 1 97 60 GLN B CA 1
ATOM 1430 C C . GLN B 1 60 ? 0.899 14.844 7.703 1 97 60 GLN B C 1
ATOM 1432 O O . GLN B 1 60 ? 1.579 13.938 7.211 1 97 60 GLN B O 1
ATOM 1437 N N . ILE B 1 61 ? 1.076 16.109 7.34 1 96.31 61 ILE B N 1
ATOM 1438 C CA . ILE B 1 61 ? 2.066 16.547 6.359 1 96.31 61 ILE B CA 1
ATOM 1439 C C . ILE B 1 61 ? 3.467 16.188 6.852 1 96.31 61 ILE B C 1
ATOM 1441 O O . ILE B 1 61 ? 4.262 15.609 6.109 1 96.31 61 ILE B O 1
ATOM 1445 N N . ARG B 1 62 ? 3.777 16.484 8.117 1 97.06 62 ARG B N 1
ATOM 1446 C CA . ARG B 1 62 ? 5.082 16.188 8.695 1 97.06 62 ARG B CA 1
ATOM 1447 C C . ARG B 1 62 ? 5.344 14.68 8.695 1 97.06 62 ARG B C 1
ATOM 1449 O O . ARG B 1 62 ? 6.457 14.242 8.406 1 97.06 62 ARG B O 1
ATOM 1456 N N . THR B 1 63 ? 4.309 13.945 9.062 1 95.75 63 THR B N 1
ATOM 1457 C CA . THR B 1 63 ? 4.43 12.492 9.062 1 95.75 63 THR B CA 1
ATOM 1458 C C . THR B 1 63 ? 4.812 11.977 7.68 1 95.75 63 THR B C 1
ATOM 1460 O O . THR B 1 63 ? 5.711 11.141 7.547 1 95.75 63 THR B O 1
ATOM 1463 N N . PHE B 1 64 ? 4.168 12.484 6.676 1 95.19 64 PHE B N 1
ATOM 1464 C CA . PHE B 1 64 ? 4.426 12.055 5.309 1 95.19 64 PHE B CA 1
ATOM 1465 C C . PHE B 1 64 ? 5.871 12.328 4.914 1 95.19 64 PHE B C 1
ATOM 1467 O O . PHE B 1 64 ? 6.578 11.422 4.465 1 95.19 64 PHE B O 1
ATOM 1474 N N . TRP B 1 65 ? 6.406 13.523 5.094 1 94.31 65 TRP B N 1
ATOM 1475 C CA . TRP B 1 65 ? 7.727 13.922 4.621 1 94.31 65 TRP B CA 1
ATOM 1476 C C . TRP B 1 65 ? 8.82 13.258 5.445 1 94.31 65 TRP B C 1
ATOM 1478 O O . TRP B 1 65 ? 9.867 12.875 4.91 1 94.31 65 TRP B O 1
ATOM 1488 N N . LEU B 1 66 ? 8.602 13.141 6.723 1 94.31 66 LEU B N 1
ATOM 1489 C CA . LEU B 1 66 ? 9.594 12.492 7.562 1 94.31 66 LEU B CA 1
ATOM 1490 C C . LEU B 1 66 ? 9.656 10.992 7.281 1 94.31 66 LEU B C 1
ATOM 1492 O O . LEU B 1 66 ? 10.727 10.391 7.309 1 94.31 66 LEU B O 1
ATOM 1496 N N . ALA B 1 67 ? 8.492 10.43 7.094 1 91.75 67 ALA B N 1
ATOM 1497 C CA . ALA B 1 67 ? 8.477 9.023 6.695 1 91.75 67 ALA B CA 1
ATOM 1498 C C . ALA B 1 67 ? 9.195 8.82 5.359 1 91.75 67 ALA B C 1
ATOM 1500 O O . ALA B 1 67 ? 9.977 7.887 5.203 1 91.75 67 ALA B O 1
ATOM 1501 N N . LEU B 1 68 ? 8.898 9.664 4.355 1 86.81 68 LEU B N 1
ATOM 1502 C CA . LEU B 1 68 ? 9.539 9.594 3.047 1 86.81 68 LEU B CA 1
ATOM 1503 C C . LEU B 1 68 ? 11.055 9.688 3.176 1 86.81 68 LEU B C 1
ATOM 1505 O O . LEU B 1 68 ? 11.789 8.914 2.562 1 86.81 68 LEU B O 1
ATOM 1509 N N . LEU B 1 69 ? 11.539 10.695 3.91 1 88.62 69 LEU B N 1
ATOM 1510 C CA . LEU B 1 69 ? 12.969 10.859 4.156 1 88.62 69 LEU B CA 1
ATOM 1511 C C . LEU B 1 69 ? 13.555 9.602 4.793 1 88.62 69 LEU B C 1
ATOM 1513 O O . LEU B 1 69 ? 14.617 9.133 4.387 1 88.62 69 LEU B O 1
ATOM 1517 N N . GLY B 1 70 ? 12.883 9.062 5.852 1 87.38 70 GLY B N 1
ATOM 1518 C CA . GLY B 1 70 ? 13.328 7.84 6.496 1 87.38 70 GLY B CA 1
ATOM 1519 C C . GLY B 1 70 ? 13.422 6.664 5.543 1 87.38 70 GLY B C 1
ATOM 1520 O O . 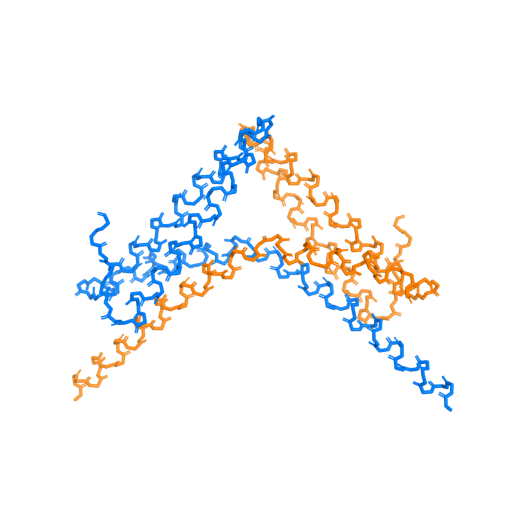GLY B 1 70 ? 14.391 5.898 5.59 1 87.38 70 GLY B O 1
ATOM 1521 N N . TYR B 1 71 ? 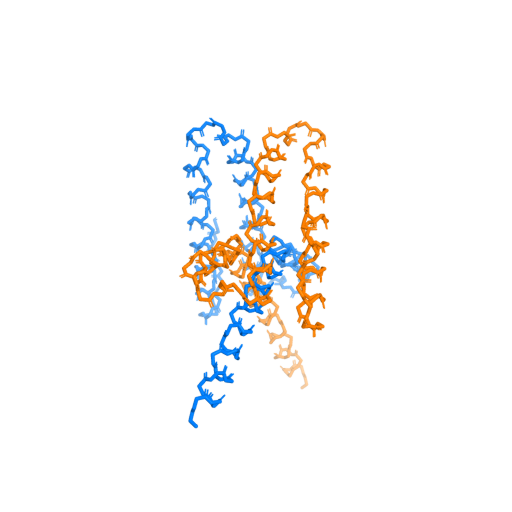12.438 6.488 4.66 1 82.25 71 TYR B N 1
ATOM 1522 C CA . TYR B 1 71 ? 12.453 5.395 3.695 1 82.25 71 TYR B CA 1
ATOM 1523 C C . TYR B 1 71 ? 13.594 5.562 2.699 1 82.25 71 TYR B C 1
ATOM 1525 O O . TYR B 1 71 ? 14.242 4.586 2.322 1 82.25 71 TYR B O 1
ATOM 1533 N N . VAL B 1 72 ? 13.836 6.773 2.223 1 81.19 72 VAL B N 1
ATOM 1534 C CA . VAL B 1 72 ? 14.922 7.055 1.292 1 81.19 72 VAL B CA 1
ATOM 1535 C C . VAL B 1 72 ? 16.266 6.707 1.94 1 81.19 72 VAL B C 1
ATOM 1537 O O . VAL B 1 72 ? 17.094 6.023 1.338 1 81.19 72 VAL B O 1
ATOM 1540 N N . VAL B 1 73 ? 16.484 7.141 3.186 1 81.44 73 VAL B N 1
ATOM 1541 C CA . VAL B 1 73 ? 17.719 6.871 3.918 1 81.44 73 VAL B CA 1
ATOM 1542 C C . VAL B 1 73 ? 17.844 5.367 4.168 1 81.44 73 VAL B C 1
ATOM 1544 O O . VAL B 1 73 ? 18.938 4.801 4.004 1 81.44 73 VAL B O 1
ATOM 1547 N N . GLY B 1 74 ? 16.766 4.734 4.613 1 76.88 74 GLY B N 1
ATOM 1548 C CA . GLY B 1 74 ? 16.781 3.301 4.859 1 76.88 74 GLY B CA 1
ATOM 1549 C C . GLY B 1 74 ? 17.109 2.486 3.619 1 76.88 74 GLY B C 1
ATOM 1550 O O . GLY B 1 74 ? 17.922 1.558 3.674 1 76.88 74 GLY B O 1
ATOM 1551 N N . PHE B 1 75 ? 16.562 2.857 2.562 1 72.38 75 PHE B N 1
ATOM 1552 C CA . PHE B 1 75 ? 16.812 2.137 1.32 1 72.38 75 PHE B CA 1
ATOM 1553 C C . PHE B 1 75 ? 18.234 2.373 0.837 1 72.38 75 PHE B C 1
ATOM 1555 O O . PHE B 1 75 ? 18.891 1.461 0.317 1 72.38 75 PHE B O 1
ATOM 1562 N N . ALA B 1 76 ? 18.703 3.586 0.915 1 73.88 76 ALA B N 1
ATOM 1563 C CA . ALA B 1 76 ? 20.062 3.93 0.509 1 73.88 76 ALA B CA 1
ATOM 1564 C C . ALA B 1 76 ? 21.078 3.16 1.331 1 73.88 76 ALA B C 1
ATOM 1566 O O . ALA B 1 76 ? 22.188 2.869 0.848 1 73.88 76 ALA B O 1
ATOM 1567 N N . THR B 1 77 ? 20.672 2.775 2.523 1 73.69 77 THR B N 1
ATOM 1568 C CA . THR B 1 77 ? 21.609 2.111 3.412 1 73.69 77 THR B CA 1
ATOM 1569 C C . THR B 1 77 ? 21.312 0.62 3.514 1 73.69 77 THR B C 1
ATOM 1571 O O . THR B 1 77 ? 21.75 -0.048 4.449 1 73.69 77 THR B O 1
ATOM 1574 N N . ILE B 1 78 ? 20.531 0.046 2.666 1 67.75 78 ILE B N 1
ATOM 1575 C CA . ILE B 1 78 ? 20.047 -1.32 2.781 1 67.75 78 ILE B CA 1
ATOM 1576 C C . ILE B 1 78 ? 21.203 -2.305 2.666 1 67.75 78 ILE B C 1
ATOM 1578 O O . ILE B 1 78 ? 21.172 -3.391 3.246 1 67.75 78 ILE B O 1
ATOM 1582 N N . TRP B 1 79 ? 22.062 -1.87 1.97 1 67.69 79 TRP B N 1
ATOM 1583 C CA . TRP B 1 79 ? 23.219 -2.756 1.832 1 67.69 79 TRP B CA 1
ATOM 1584 C C . TRP B 1 79 ? 23.984 -2.861 3.146 1 67.69 79 TRP B C 1
ATOM 1586 O O . TRP B 1 79 ? 24.781 -3.787 3.338 1 67.69 79 TRP B O 1
ATOM 1596 N N . LEU B 1 80 ? 23.609 -1.917 3.938 1 65.25 80 LEU B N 1
ATOM 1597 C CA . LEU B 1 80 ? 24.188 -1.982 5.277 1 65.25 80 LEU B CA 1
ATOM 1598 C C . LEU B 1 80 ? 23.188 -2.574 6.266 1 65.25 80 LEU B C 1
ATOM 1600 O O . LEU B 1 80 ? 21.984 -2.305 6.18 1 65.25 80 LEU B O 1
ATOM 1604 N N . VAL B 1 81 ? 23.359 -3.799 6.949 1 67.25 81 VAL B N 1
ATOM 1605 C CA . VAL B 1 81 ? 22.516 -4.391 7.977 1 67.25 81 VAL B CA 1
ATOM 1606 C C . VAL B 1 81 ? 21.734 -3.291 8.703 1 67.25 81 VAL B C 1
ATOM 1608 O O . VAL B 1 81 ? 20.562 -3.459 9.023 1 67.25 81 VAL B O 1
ATOM 1611 N N . VAL B 1 82 ? 22.281 -2.096 8.656 1 72.25 82 VAL B N 1
ATOM 1612 C CA . VAL B 1 82 ? 21.734 -0.963 9.398 1 72.25 82 VAL B CA 1
ATOM 1613 C C . VAL B 1 82 ? 20.484 -0.439 8.695 1 72.25 82 VAL B C 1
ATOM 1615 O O . VAL B 1 82 ? 19.562 0.039 9.352 1 72.25 82 VAL B O 1
ATOM 1618 N N . GLY B 1 83 ? 20.406 -0.72 7.379 1 73.81 83 GLY B N 1
ATOM 1619 C CA . GLY B 1 83 ? 19.281 -0.234 6.594 1 73.81 83 GLY B CA 1
ATOM 1620 C C . GLY B 1 83 ? 17.984 -0.926 6.93 1 73.81 83 GLY B C 1
ATOM 1621 O O . GLY B 1 83 ? 16.938 -0.281 7.016 1 73.81 83 GLY B O 1
ATOM 1622 N N . ALA B 1 84 ? 18.047 -2.148 7.207 1 74.88 84 ALA B N 1
ATOM 1623 C CA . ALA B 1 84 ? 16.844 -2.898 7.555 1 74.88 84 ALA B CA 1
ATOM 1624 C C . ALA B 1 84 ? 16.281 -2.432 8.891 1 74.88 84 ALA B C 1
ATOM 1626 O O . ALA B 1 84 ? 15.055 -2.328 9.055 1 74.88 84 ALA B O 1
ATOM 1627 N N . PHE B 1 85 ? 17.156 -2.164 9.789 1 82.25 85 PHE B N 1
ATOM 1628 C CA . PHE B 1 85 ? 16.719 -1.697 11.102 1 82.25 85 PHE B CA 1
ATOM 1629 C C . PHE B 1 85 ? 16.109 -0.306 11 1 82.25 85 PHE B C 1
ATOM 1631 O O . PHE B 1 85 ? 15.102 -0.019 11.656 1 82.25 85 PHE B O 1
ATOM 1638 N N . VAL B 1 86 ? 16.672 0.529 10.172 1 83.69 86 VAL B N 1
ATOM 1639 C CA . VAL B 1 86 ? 16.172 1.884 9.977 1 83.69 86 VAL B CA 1
ATOM 1640 C C . VAL B 1 86 ? 14.773 1.829 9.352 1 83.69 86 VAL B C 1
ATOM 1642 O O . VAL B 1 86 ? 13.852 2.504 9.82 1 83.69 86 VAL B O 1
ATOM 1645 N N . LEU B 1 87 ? 14.641 1.024 8.398 1 82.38 87 LEU B N 1
ATOM 1646 C CA . LEU B 1 87 ? 13.352 0.908 7.727 1 82.38 87 LEU B CA 1
ATOM 1647 C C . LEU B 1 87 ? 12.281 0.391 8.688 1 82.38 87 LEU B C 1
ATOM 1649 O O . LEU B 1 87 ? 11.141 0.85 8.648 1 82.38 87 LEU B O 1
ATOM 1653 N N . PHE B 1 88 ? 12.656 -0.576 9.5 1 84.12 88 PHE B N 1
ATOM 1654 C CA . PHE B 1 88 ? 11.719 -1.104 10.484 1 84.12 88 PHE B CA 1
ATOM 1655 C C . PHE B 1 88 ? 11.344 -0.035 11.508 1 84.12 88 PHE B C 1
ATOM 1657 O O . PHE B 1 88 ? 10.172 0.107 11.859 1 84.12 88 PHE B O 1
ATOM 1664 N N . ALA B 1 89 ? 12.297 0.732 11.953 1 90.5 89 ALA B N 1
ATOM 1665 C CA . ALA B 1 89 ? 12.062 1.812 12.906 1 90.5 89 ALA B CA 1
ATOM 1666 C C . ALA B 1 89 ? 11.141 2.875 12.312 1 90.5 89 ALA B C 1
ATOM 1668 O O . ALA B 1 89 ? 10.242 3.373 12.992 1 90.5 89 ALA B O 1
ATOM 1669 N N . VAL B 1 90 ? 11.32 3.219 11.07 1 90.62 90 VAL B N 1
ATOM 1670 C CA . VAL B 1 90 ? 10.484 4.203 10.391 1 90.62 90 VAL B CA 1
ATOM 1671 C C . VAL B 1 90 ? 9.055 3.68 10.289 1 90.62 90 VAL B C 1
ATOM 1673 O O . VAL B 1 90 ? 8.102 4.434 10.477 1 90.62 90 VAL B O 1
ATOM 1676 N N . TRP B 1 91 ? 8.953 2.418 9.984 1 88.06 91 TRP B N 1
ATOM 1677 C CA . TRP B 1 91 ? 7.629 1.809 9.867 1 88.06 91 TRP B CA 1
ATOM 1678 C C . TRP B 1 91 ? 6.875 1.881 11.188 1 88.06 91 TRP B C 1
ATOM 1680 O O . TRP B 1 91 ? 5.711 2.283 11.227 1 88.06 91 TRP B O 1
ATOM 1690 N N . VAL B 1 92 ? 7.477 1.521 12.289 1 91.69 92 VAL B N 1
ATOM 1691 C CA . VAL B 1 92 ? 6.871 1.556 13.617 1 91.69 92 VAL B CA 1
ATOM 1692 C C . VAL B 1 92 ? 6.523 2.994 13.992 1 91.69 92 VAL B C 1
ATOM 1694 O O . VAL B 1 92 ? 5.438 3.264 14.508 1 91.69 92 VAL B O 1
ATOM 1697 N N . TRP B 1 93 ? 7.508 3.881 13.836 1 94.94 93 TRP B N 1
ATOM 1698 C CA . TRP B 1 93 ? 7.301 5.301 14.102 1 94.94 93 TRP B CA 1
ATOM 1699 C C . TRP B 1 93 ? 6.094 5.828 13.336 1 94.94 93 TRP B C 1
ATOM 1701 O O . TRP B 1 93 ? 5.277 6.574 13.883 1 94.94 93 TRP B O 1
ATOM 1711 N N . TYR B 1 94 ? 5.973 5.441 12.062 1 94.38 94 TYR B N 1
ATOM 1712 C CA . TYR B 1 94 ? 4.859 5.852 11.211 1 94.38 94 TYR B CA 1
ATOM 1713 C C . TYR B 1 94 ? 3.533 5.359 11.773 1 94.38 94 TYR B C 1
ATOM 1715 O O . TYR B 1 94 ? 2.557 6.109 11.828 1 94.38 94 TYR B O 1
ATOM 1723 N N . ILE B 1 95 ? 3.455 4.168 12.172 1 91.69 95 ILE B N 1
ATOM 1724 C CA . ILE B 1 95 ? 2.254 3.602 12.773 1 91.69 95 ILE B CA 1
ATOM 1725 C C . ILE B 1 95 ? 1.879 4.395 14.023 1 91.69 95 ILE B C 1
ATOM 1727 O O . ILE B 1 95 ? 0.724 4.793 14.188 1 91.69 95 ILE B O 1
ATOM 1731 N N . TYR B 1 96 ? 2.82 4.613 14.859 1 95.62 96 TYR B N 1
ATOM 1732 C CA . TYR B 1 96 ? 2.611 5.395 16.078 1 95.62 96 TYR B CA 1
ATOM 1733 C C . TYR B 1 96 ? 2.029 6.766 15.75 1 95.62 96 TYR B C 1
ATOM 1735 O O . TYR B 1 96 ? 1.052 7.191 16.375 1 95.62 96 TYR B O 1
ATOM 1743 N N . ARG B 1 97 ? 2.557 7.402 14.789 1 95.94 97 ARG B N 1
ATOM 1744 C CA . ARG B 1 97 ? 2.145 8.773 14.484 1 95.94 97 ARG B CA 1
ATOM 1745 C C . ARG B 1 97 ? 0.723 8.805 13.938 1 95.94 97 ARG B C 1
ATOM 1747 O O . ARG B 1 97 ? -0.071 9.672 14.305 1 95.94 97 ARG B O 1
ATOM 1754 N N . VAL B 1 98 ? 0.41 7.852 13.078 1 95.5 98 VAL B N 1
ATOM 1755 C CA . VAL B 1 98 ? -0.925 7.801 12.492 1 95.5 98 VAL B CA 1
ATOM 1756 C C . VAL B 1 98 ? -1.95 7.461 13.57 1 95.5 98 VAL B C 1
ATOM 1758 O O . VAL B 1 98 ? -3.016 8.078 13.641 1 95.5 98 VAL B O 1
ATOM 1761 N N . VAL B 1 99 ? -1.659 6.527 14.375 1 93.12 99 VAL B N 1
ATOM 1762 C CA . VAL B 1 99 ? -2.564 6.117 15.445 1 93.12 99 VAL B CA 1
ATOM 1763 C C . VAL B 1 99 ? -2.771 7.27 16.422 1 93.12 99 VAL B C 1
ATOM 1765 O O . VAL B 1 99 ? -3.906 7.586 16.781 1 93.12 99 VAL B O 1
ATOM 1768 N N . LYS B 1 100 ? -1.708 7.871 16.844 1 95.56 100 LYS B N 1
ATOM 1769 C CA . LYS B 1 100 ? -1.812 9.008 17.766 1 95.56 100 LYS B CA 1
ATOM 1770 C C . LYS B 1 100 ? -2.633 10.133 17.156 1 95.56 100 LYS B C 1
ATOM 1772 O O . LYS B 1 100 ? -3.496 10.711 17.812 1 95.56 100 LYS B O 1
ATOM 1777 N N . GLY B 1 101 ? -2.316 10.461 15.961 1 95.31 101 GLY B N 1
ATOM 1778 C CA . GLY B 1 101 ? -3.084 11.492 15.273 1 95.31 101 GLY B CA 1
ATOM 1779 C C . GLY B 1 101 ? -4.57 11.188 15.211 1 95.31 101 GLY B C 1
ATOM 1780 O O . GLY B 1 101 ? -5.398 12.055 15.508 1 95.31 101 GLY B O 1
ATOM 1781 N N . PHE B 1 102 ? -4.898 9.977 14.906 1 94.06 102 PHE B N 1
ATOM 1782 C CA . PHE B 1 102 ? -6.293 9.562 14.812 1 94.06 102 PHE B CA 1
ATOM 1783 C C . PHE B 1 102 ? -6.973 9.641 16.172 1 94.06 102 PHE B C 1
ATOM 1785 O O . PHE B 1 102 ? -8.133 10.047 16.281 1 94.06 102 PHE B O 1
ATOM 1792 N N . LEU B 1 103 ? -6.297 9.219 17.156 1 91.81 103 LEU B N 1
ATOM 1793 C CA . LEU B 1 103 ? -6.879 9.227 18.484 1 91.81 103 LEU B CA 1
ATOM 1794 C C . LEU B 1 103 ? -7.203 10.656 18.938 1 91.81 103 LEU B C 1
ATOM 1796 O O . LEU B 1 103 ? -8.281 10.906 19.484 1 91.81 103 LEU B O 1
ATOM 1800 N N . TYR B 1 104 ? -6.32 11.555 18.766 1 94.75 104 TYR B N 1
ATOM 1801 C CA . TYR B 1 104 ? -6.59 12.953 19.078 1 94.75 104 TYR B CA 1
ATOM 1802 C C . TYR B 1 104 ? -7.734 13.5 18.234 1 94.75 104 TYR B C 1
ATOM 1804 O O . TYR B 1 104 ? -8.586 14.234 18.734 1 94.75 104 TYR B O 1
ATOM 1812 N N . PHE B 1 105 ? -7.773 13.164 16.969 1 95.12 105 PHE B N 1
ATOM 1813 C CA . PHE B 1 105 ? -8.852 13.555 16.062 1 95.12 105 PHE B CA 1
ATOM 1814 C C . PHE B 1 105 ? -10.195 13.039 16.562 1 95.12 105 PHE B C 1
ATOM 1816 O O . PHE B 1 105 ? -11.172 13.789 16.625 1 95.12 105 PHE B O 1
ATOM 1823 N N . ASN B 1 106 ? -10.203 11.773 16.891 1 91.81 106 ASN B N 1
ATOM 1824 C CA . ASN B 1 106 ? -11.422 11.141 17.375 1 91.81 106 ASN B CA 1
ATOM 1825 C C . ASN B 1 106 ? -11.945 11.82 18.641 1 91.81 106 ASN B C 1
ATOM 1827 O O . ASN B 1 106 ? -13.148 11.883 18.859 1 91.81 106 ASN B O 1
ATOM 1831 N N . ASP B 1 107 ? -11.023 12.344 19.422 1 92.38 107 ASP B N 1
ATOM 1832 C CA . ASP B 1 107 ? -11.375 13.039 20.656 1 92.38 107 ASP B CA 1
ATOM 1833 C C . ASP B 1 107 ? -11.695 14.508 20.391 1 92.38 107 ASP B C 1
ATOM 1835 O O . ASP B 1 107 ? -11.977 15.266 21.312 1 92.38 107 ASP B O 1
ATOM 1839 N N . ARG B 1 108 ? -11.617 14.922 19.172 1 94.81 108 ARG B N 1
ATOM 1840 C CA . ARG B 1 108 ? -11.875 16.297 18.766 1 94.81 108 ARG B CA 1
ATOM 1841 C C . ARG B 1 108 ? -10.922 17.266 19.469 1 94.81 108 ARG B C 1
ATOM 1843 O O . ARG B 1 108 ? -11.344 18.297 19.984 1 94.81 108 ARG B O 1
ATOM 1850 N N . LYS B 1 109 ? -9.641 16.75 19.547 1 95.75 109 LYS B N 1
ATOM 1851 C CA . LYS B 1 109 ? -8.562 17.562 20.141 1 95.75 109 LYS B CA 1
ATOM 1852 C C . LYS B 1 109 ? -7.516 17.922 19.094 1 95.75 109 LYS B C 1
ATOM 1854 O O . LYS B 1 109 ? -7.184 17.109 18.234 1 95.75 109 LYS B O 1
ATOM 1859 N N . PRO B 1 110 ? -7.055 19.141 19.281 1 95.62 110 PRO B N 1
ATOM 1860 C CA . PRO B 1 110 ? -5.914 19.469 18.422 1 95.62 110 PRO B CA 1
ATOM 1861 C C . PRO B 1 110 ? -4.66 18.672 18.766 1 95.62 110 PRO B C 1
ATOM 1863 O O . PRO B 1 110 ? -4.562 18.125 19.859 1 95.62 110 PRO B O 1
ATOM 1866 N N . MET B 1 111 ? -3.846 18.516 17.719 1 95.81 111 MET B N 1
ATOM 1867 C CA . MET B 1 111 ? -2.576 17.859 18 1 95.81 111 MET B CA 1
ATOM 1868 C C . MET B 1 111 ? -1.71 18.688 18.922 1 95.81 111 MET B C 1
ATOM 1870 O O . MET B 1 111 ? -1.71 19.922 18.844 1 95.81 111 MET B O 1
ATOM 1874 N N . PRO B 1 112 ? -1.058 17.969 19.844 1 85.81 112 PRO B N 1
ATOM 1875 C CA . PRO B 1 112 ? -0.172 18.719 20.734 1 85.81 112 PRO B CA 1
ATOM 1876 C C . PRO B 1 112 ? 1.029 19.328 20 1 85.81 112 PRO B C 1
ATOM 1878 O O . PRO B 1 112 ? 1.435 18.812 18.953 1 85.81 112 PRO B O 1
ATOM 1881 N N . ALA B 1 113 ? 1.214 20.703 20.281 1 65 113 ALA B N 1
ATOM 1882 C CA . ALA B 1 113 ? 2.346 21.406 19.688 1 65 113 ALA B CA 1
ATOM 1883 C C . ALA B 1 113 ? 3.523 20.469 19.469 1 65 113 ALA B C 1
ATOM 18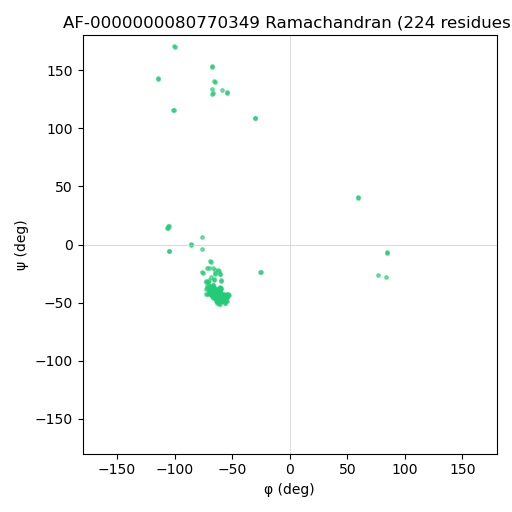85 O O . ALA B 1 113 ? 3.746 19.547 20.25 1 65 113 ALA B O 1
ATOM 1886 N N . ARG B 1 114 ? 3.732 20.203 18.234 1 49.94 114 ARG B N 1
ATOM 1887 C CA . ARG B 1 114 ? 4.77 19.25 17.859 1 49.94 114 ARG B CA 1
ATOM 1888 C C . ARG B 1 114 ? 6.133 19.688 18.391 1 49.94 114 ARG B C 1
ATOM 1890 O O . ARG B 1 114 ? 6.359 20.875 18.625 1 49.94 114 ARG B O 1
#

Organism: Chromobacterium violaceum (strain ATCC 12472 / DSM 30191 / JCM 1249 / CCUG 213 / NBRC 12614 / NCIMB 9131 / NCTC 9757 / MK) (NCBI:txid243365)

pLDDT: mean 88.16, std 9.5, range [49.94, 97.69]

Foldseek 3Di:
DVVVVVVVVVVVVVVVVVVVVVVVVVVVCVPVVLVVVLVCLVVCQVVCPPHLCNQLSVLSNVLSVVLVVQLVVLVVCVVPPVSVVSNVVSVVVSVVSVVVSVVCVVVRGHDDPD/DVVVVVVVVVVVVVVVVVVVVVVVVVCVCPPVVLVVVLVVLVVCQVVCPPHLCNLLSVLSNCLSVVLVVQLVVLVVCVVPPVSVVSNVVSVVVSVVSVVVSVVCVVVRHHDDPD

Solvent-accessible surface area (backbone atoms only — not comparable to full-atom values): 11900 Å² total; per-residue (Å²): 110,68,67,58,53,50,52,52,50,51,49,50,54,50,51,52,54,52,49,31,53,49,28,44,55,55,34,67,46,37,56,49,35,35,50,52,25,47,50,50,42,63,76,47,45,74,78,26,61,94,44,56,56,36,43,46,43,50,51,52,47,50,49,50,55,52,46,52,52,41,46,52,54,14,42,67,32,45,90,37,79,63,9,57,54,43,39,51,50,41,51,52,52,49,50,51,51,54,51,52,52,48,53,33,49,75,67,74,39,55,52,71,84,126,110,69,66,58,53,51,52,54,52,51,50,49,53,50,50,52,55,50,50,30,53,50,27,43,55,58,29,66,46,40,55,48,36,36,49,52,26,46,50,49,44,64,75,47,44,73,78,26,61,94,43,57,56,35,43,45,42,51,51,53,47,50,48,51,55,52,46,51,52,41,47,54,53,12,41,68,33,44,89,38,81,62,9,57,54,43,37,51,50,42,52,53,53,49,51,51,51,52,53,52,52,47,52,33,50,75,67,74,40,55,52,70,85,125